Protein AF-A0A965G6G6-F1 (afdb_monomer_lite)

Radius of gyration: 27.71 Å; chains: 1; bounding box: 54×42×101 Å

Foldseek 3Di:
DDDDDDDDDDDDDDDDDDDDDDDDDDDDDDDDDDDDDDDDDDDDDPDVCVVVVNDDDDDDPPDDPPDPDDDPDDDDPDPDCVLVCLLVDQADEFPCQAPHAQTDDCLSNLLNLHAYEGENHNNVCVVVVVVLVVLVLHHYAPDPVSRVVVVVVLVVDSVSRNSSSNSSNVSSVVPPCPVVVVVVVVVVVVVVVVVVVVVD

Structure (mmCIF, N/CA/C/O backbone):
data_AF-A0A965G6G6-F1
#
_entry.id   AF-A0A965G6G6-F1
#
loop_
_atom_site.group_PDB
_atom_site.id
_atom_site.type_symbol
_atom_site.label_atom_id
_atom_site.label_alt_id
_atom_site.label_comp_id
_atom_site.label_asym_id
_atom_site.label_entity_id
_atom_site.label_seq_id
_atom_site.pdbx_PDB_ins_code
_atom_site.Cartn_x
_atom_site.Cartn_y
_atom_site.Cartn_z
_atom_site.occupancy
_atom_site.B_iso_or_equiv
_atom_site.auth_seq_id
_atom_site.auth_comp_id
_atom_site.auth_asym_id
_atom_site.auth_atom_id
_atom_site.pdbx_PDB_model_num
ATOM 1 N N . MET A 1 1 ? 16.643 26.231 -13.308 1.00 36.84 1 MET A N 1
ATOM 2 C CA . MET A 1 1 ? 17.648 26.203 -14.395 1.00 36.84 1 MET A CA 1
ATOM 3 C C . MET A 1 1 ? 18.277 24.822 -14.436 1.00 36.84 1 MET A C 1
ATOM 5 O O . MET A 1 1 ? 18.885 24.436 -13.453 1.00 36.84 1 MET A O 1
ATOM 9 N N . GLY A 1 2 ? 18.120 24.090 -15.535 1.00 33.53 2 GLY A N 1
ATOM 10 C CA . GLY A 1 2 ? 18.741 22.776 -15.723 1.00 33.53 2 GLY A CA 1
ATOM 11 C C . GLY A 1 2 ? 18.176 22.118 -16.973 1.00 33.53 2 GLY A C 1
ATOM 12 O O . GLY A 1 2 ? 17.181 21.411 -16.900 1.00 33.53 2 GLY A O 1
ATOM 13 N N . LYS A 1 3 ? 18.742 22.459 -18.134 1.00 28.98 3 LYS A N 1
ATOM 14 C CA . LYS A 1 3 ? 18.350 21.926 -19.443 1.00 28.98 3 LYS A CA 1
ATOM 15 C C . LYS A 1 3 ? 18.940 20.522 -19.603 1.00 28.98 3 LYS A C 1
ATOM 17 O O . LYS A 1 3 ? 20.156 20.377 -19.540 1.00 28.98 3 LYS A O 1
ATOM 22 N N . TRP A 1 4 ? 18.098 19.523 -19.845 1.00 25.12 4 TRP A N 1
ATOM 23 C CA . TRP A 1 4 ? 18.514 18.223 -20.373 1.00 25.12 4 TRP A CA 1
ATOM 24 C C . TRP A 1 4 ? 18.564 18.311 -21.904 1.00 25.12 4 TRP A C 1
ATOM 26 O O . TRP A 1 4 ? 17.590 18.698 -22.543 1.00 25.12 4 TRP A O 1
ATOM 36 N N . SER A 1 5 ? 19.722 18.001 -22.484 1.00 31.11 5 SER A N 1
ATOM 37 C CA . SER A 1 5 ? 19.951 17.920 -23.928 1.00 31.11 5 SER A CA 1
ATOM 38 C C . SER A 1 5 ? 20.786 16.674 -24.194 1.00 31.11 5 SER A C 1
ATOM 40 O O . SER A 1 5 ? 21.998 16.695 -24.001 1.00 31.11 5 SER A O 1
ATOM 42 N N . GLY A 1 6 ? 20.137 15.604 -24.645 1.00 30.22 6 GLY A N 1
ATOM 43 C CA . GLY A 1 6 ? 20.778 14.401 -25.167 1.00 30.22 6 GLY A CA 1
ATOM 44 C C . GLY A 1 6 ? 20.170 14.074 -26.523 1.00 30.22 6 GLY A C 1
ATOM 45 O O . GLY A 1 6 ? 19.158 13.391 -26.604 1.00 30.22 6 GLY A O 1
ATOM 46 N N . ARG A 1 7 ? 20.752 14.636 -27.585 1.00 29.56 7 ARG A N 1
ATOM 47 C CA . ARG A 1 7 ? 20.431 14.327 -28.981 1.00 29.56 7 ARG A CA 1
ATOM 48 C C . ARG A 1 7 ? 21.304 13.146 -29.401 1.00 29.56 7 ARG A C 1
ATOM 50 O O . ARG A 1 7 ? 22.521 13.297 -29.436 1.00 29.56 7 ARG A O 1
ATOM 57 N N . VAL A 1 8 ? 20.691 12.018 -29.749 1.00 34.09 8 VAL A N 1
ATOM 58 C CA . VAL A 1 8 ? 21.349 10.950 -30.512 1.00 34.09 8 VAL A CA 1
ATOM 59 C C . VAL A 1 8 ? 20.994 11.172 -31.982 1.00 34.09 8 VAL A C 1
ATOM 61 O O . VAL A 1 8 ? 19.845 11.034 -32.385 1.00 34.09 8 VAL A O 1
ATOM 64 N N . ALA A 1 9 ? 21.987 11.599 -32.754 1.00 32.50 9 ALA A N 1
ATOM 65 C CA . ALA A 1 9 ? 22.028 11.548 -34.212 1.00 32.50 9 ALA A CA 1
ATOM 66 C C . ALA A 1 9 ? 23.193 10.609 -34.557 1.00 32.50 9 ALA A C 1
ATOM 68 O O . ALA A 1 9 ? 24.177 10.589 -33.826 1.00 32.50 9 ALA A O 1
ATOM 69 N N . GLY A 1 10 ? 23.199 9.806 -35.605 1.00 30.84 10 GLY A N 1
ATOM 70 C CA . GLY A 1 10 ? 22.251 9.518 -36.665 1.00 30.84 10 GLY A CA 1
ATOM 71 C C . GLY A 1 10 ? 22.837 8.303 -37.389 1.00 30.84 10 GLY A C 1
ATOM 72 O O . GLY A 1 10 ? 24.059 8.176 -37.490 1.00 30.84 10 GLY A O 1
ATOM 73 N N . GLY A 1 11 ? 21.983 7.376 -37.804 1.00 29.34 11 GLY A N 1
ATOM 74 C CA . GLY A 1 11 ? 22.368 6.307 -38.715 1.00 29.34 11 GLY A CA 1
ATOM 75 C C . GLY A 1 11 ? 22.106 6.765 -40.139 1.00 29.34 11 GLY A C 1
ATOM 76 O O . GLY A 1 11 ? 20.996 7.198 -40.419 1.00 29.34 11 GLY A O 1
ATOM 77 N N . GLU A 1 12 ? 23.097 6.641 -41.020 1.00 31.02 12 GLU A N 1
ATOM 78 C CA . GLU A 1 12 ? 22.901 6.709 -42.469 1.00 31.02 12 GLU A CA 1
ATOM 79 C C . GLU A 1 12 ? 23.887 5.766 -43.175 1.00 31.02 12 GLU A C 1
ATOM 81 O O . GLU A 1 12 ? 25.103 5.919 -43.086 1.00 31.02 12 GLU A O 1
ATOM 86 N N . HIS A 1 13 ? 23.333 4.798 -43.902 1.00 33.75 13 HIS A N 1
ATOM 87 C CA . HIS A 1 13 ? 23.948 4.114 -45.037 1.00 33.75 13 HIS A CA 1
ATOM 88 C C . HIS A 1 13 ? 22.835 3.922 -46.079 1.00 33.75 13 HIS A C 1
ATOM 90 O O . HIS A 1 13 ? 21.888 3.188 -45.794 1.00 33.75 13 HIS A O 1
ATOM 96 N N . PRO A 1 14 ? 22.911 4.543 -47.270 1.00 41.72 14 PRO A N 1
ATOM 97 C CA . PRO A 1 14 ? 22.032 4.199 -48.380 1.00 41.72 14 PRO A CA 1
ATOM 98 C C . PRO A 1 14 ? 22.819 3.571 -49.538 1.00 41.72 14 PRO A C 1
ATOM 100 O O . PRO A 1 14 ? 23.925 4.007 -49.855 1.00 41.72 14 PRO A O 1
ATOM 103 N N . SER A 1 15 ? 22.241 2.565 -50.201 1.00 34.28 15 SER A N 1
ATOM 104 C CA . SER A 1 15 ? 22.060 2.530 -51.668 1.00 34.28 15 SER A CA 1
ATOM 105 C C . SER A 1 15 ? 21.653 1.140 -52.178 1.00 34.28 15 SER A C 1
ATOM 107 O O . SER A 1 15 ? 22.261 0.125 -51.854 1.00 34.28 15 SER A O 1
ATOM 109 N N . GLY A 1 16 ? 20.623 1.138 -53.023 1.00 32.53 16 GLY A N 1
ATOM 110 C CA . GLY A 1 16 ? 20.050 -0.005 -53.737 1.00 32.53 16 GLY A CA 1
ATOM 111 C C . GLY A 1 16 ? 18.527 0.123 -53.698 1.00 32.53 16 GLY A C 1
ATOM 112 O O . GLY A 1 16 ? 17.965 0.215 -52.618 1.00 32.53 16 GLY A O 1
ATOM 113 N N . GLY A 1 17 ? 17.773 0.208 -54.785 1.00 31.89 17 GLY A N 1
ATOM 114 C CA . GLY A 1 17 ? 18.035 0.212 -56.219 1.00 31.89 17 GLY A CA 1
ATOM 115 C C . GLY A 1 17 ? 16.682 -0.010 -56.916 1.00 31.89 17 GLY A C 1
ATOM 116 O O . GLY A 1 17 ? 15.818 -0.652 -56.331 1.00 31.89 17 GLY A O 1
ATOM 117 N N . GLY A 1 18 ? 16.529 0.496 -58.142 1.00 31.84 18 GLY A N 1
ATOM 118 C CA . GLY A 1 18 ? 15.645 -0.080 -59.168 1.00 31.84 18 GLY A CA 1
ATOM 119 C C . GLY A 1 18 ? 14.145 0.235 -59.116 1.00 31.84 18 GLY A C 1
ATOM 120 O O . GLY A 1 18 ? 13.436 -0.163 -58.202 1.00 31.84 18 GLY A O 1
ATOM 121 N N . GLU A 1 19 ? 13.698 0.905 -60.174 1.00 31.45 19 GLU A N 1
ATOM 122 C CA . GLU A 1 19 ? 12.329 1.218 -60.604 1.00 31.45 19 GLU A CA 1
ATOM 123 C C . GLU A 1 19 ? 11.540 -0.041 -61.033 1.00 31.45 19 GLU A C 1
ATOM 125 O O . GLU A 1 19 ? 12.159 -0.995 -61.496 1.00 31.45 19 GLU A O 1
ATOM 130 N N . ASP A 1 20 ? 10.200 -0.052 -60.913 1.00 32.66 20 ASP A N 1
ATOM 131 C CA . ASP A 1 20 ? 9.259 -0.148 -62.055 1.00 32.66 20 ASP A CA 1
ATOM 132 C C . ASP A 1 20 ? 7.766 -0.161 -61.624 1.00 32.66 20 ASP A C 1
ATOM 134 O O . ASP A 1 20 ? 7.437 -0.077 -60.446 1.00 32.66 20 ASP A O 1
ATOM 138 N N . SER A 1 21 ? 6.856 -0.185 -62.599 1.00 33.34 21 SER A N 1
ATOM 139 C CA . SER A 1 21 ? 5.685 0.687 -62.773 1.00 33.34 21 SER A CA 1
ATOM 140 C C . SER A 1 21 ? 4.301 -0.021 -62.843 1.00 33.34 21 SER A C 1
ATOM 142 O O . SER A 1 21 ? 4.223 -1.222 -63.080 1.00 33.34 21 SER A O 1
ATOM 144 N N . GLY A 1 22 ? 3.205 0.765 -62.724 1.00 30.78 22 GLY A N 1
ATOM 145 C CA . GLY A 1 22 ? 1.810 0.451 -63.151 1.00 30.78 22 GLY A CA 1
ATOM 146 C C . GLY A 1 22 ? 0.847 -0.019 -62.038 1.00 30.78 22 GLY A C 1
ATOM 147 O O . GLY A 1 22 ? 1.240 -0.821 -61.208 1.00 30.78 22 GLY A O 1
ATOM 148 N N . GLY A 1 23 ? -0.428 0.378 -61.906 1.00 29.12 23 GLY A N 1
ATOM 149 C CA . GLY A 1 23 ? -1.372 1.201 -62.678 1.00 29.12 23 GLY A CA 1
ATOM 150 C C . GLY A 1 23 ? -2.825 0.741 -62.379 1.00 29.12 23 GLY A C 1
ATOM 151 O O . GLY A 1 23 ? -3.030 -0.458 -62.231 1.00 29.12 23 GLY A O 1
ATOM 152 N N . ASP A 1 24 ? -3.783 1.689 -62.352 1.00 28.58 24 ASP A N 1
ATOM 153 C CA . ASP A 1 24 ? -5.270 1.541 -62.382 1.00 28.58 24 ASP A CA 1
ATOM 154 C C . ASP A 1 24 ? -5.965 0.918 -61.142 1.00 28.58 24 ASP A C 1
ATOM 156 O O . ASP A 1 24 ? -5.474 -0.041 -60.567 1.00 28.58 24 ASP A O 1
ATOM 160 N N . GLY A 1 25 ? -7.116 1.341 -60.606 1.00 29.23 25 GLY A N 1
ATOM 161 C CA . GLY A 1 25 ? -8.212 2.252 -60.962 1.00 29.23 25 GLY A CA 1
ATOM 162 C C . GLY A 1 25 ? -9.457 1.730 -60.200 1.00 29.23 25 GLY A C 1
ATOM 163 O O . GLY A 1 25 ? -9.620 0.514 -60.104 1.00 29.23 25 GLY A O 1
ATOM 164 N N . GLY A 1 26 ? -10.313 2.574 -59.599 1.00 28.95 26 GLY A N 1
ATOM 165 C CA . GLY A 1 26 ? -11.544 2.069 -58.953 1.00 28.95 26 GLY A CA 1
ATOM 166 C C . GLY A 1 26 ? -12.199 2.959 -57.892 1.00 28.95 26 GLY A C 1
ATOM 167 O O . GLY A 1 26 ? -11.842 2.926 -56.722 1.00 28.95 26 GLY A O 1
ATOM 168 N N . GLU A 1 27 ? -13.193 3.703 -58.349 1.00 29.05 27 GLU A N 1
ATOM 169 C CA . GLU A 1 27 ? -14.175 4.562 -57.681 1.00 29.05 27 GLU A CA 1
ATOM 170 C C . GLU A 1 27 ? -15.152 3.803 -56.757 1.00 29.05 27 GLU A C 1
ATOM 172 O O . GLU A 1 27 ? -15.611 2.721 -57.119 1.00 29.05 27 GLU A O 1
ATOM 177 N N . ALA A 1 28 ? -15.504 4.381 -55.598 1.00 31.70 28 ALA A N 1
ATOM 178 C CA . ALA A 1 28 ? -16.804 4.195 -54.935 1.00 31.70 28 ALA A CA 1
ATOM 179 C C . ALA A 1 28 ? -16.969 5.169 -53.753 1.00 31.70 28 ALA A C 1
ATOM 181 O O . ALA A 1 28 ? -16.400 4.978 -52.676 1.00 31.70 28 ALA A O 1
ATOM 182 N N . ASP A 1 29 ? -17.800 6.186 -53.968 1.00 31.89 29 ASP A N 1
ATOM 183 C CA . ASP A 1 29 ? -18.454 6.983 -52.937 1.00 31.89 29 ASP A CA 1
ATOM 184 C C . ASP A 1 29 ? -19.310 6.102 -52.021 1.00 31.89 29 ASP A C 1
ATOM 186 O O . ASP A 1 29 ? -20.145 5.348 -52.520 1.00 31.89 29 ASP A O 1
ATOM 190 N N . GLN A 1 30 ? -19.189 6.264 -50.698 1.00 32.28 30 GLN A N 1
ATOM 191 C CA . GLN A 1 30 ? -20.322 6.092 -49.782 1.00 32.28 30 GLN A CA 1
ATOM 192 C C . GLN A 1 30 ? -20.267 7.127 -48.658 1.00 32.28 30 GLN A C 1
ATOM 194 O O . GLN A 1 30 ? -19.343 7.184 -47.847 1.00 32.28 30 GLN A O 1
ATOM 199 N N . GLU A 1 31 ? -21.313 7.945 -48.644 1.00 30.89 31 GLU A N 1
ATOM 200 C CA . GLU A 1 31 ? -21.710 8.853 -47.585 1.00 30.89 31 GLU A CA 1
ATOM 201 C C . GLU A 1 31 ? -21.971 8.088 -46.278 1.00 30.89 31 GLU A C 1
ATOM 203 O O . GLU A 1 31 ? -22.773 7.157 -46.247 1.00 30.89 31 GLU A O 1
ATOM 208 N N . THR A 1 32 ? -21.418 8.557 -45.159 1.00 30.92 32 THR A N 1
ATOM 209 C CA . THR A 1 32 ? -22.083 8.403 -43.859 1.00 30.92 32 THR A CA 1
ATOM 210 C C . THR A 1 32 ? -22.085 9.732 -43.129 1.00 30.92 32 THR A C 1
ATOM 212 O O . THR A 1 32 ? -21.131 10.129 -42.462 1.00 30.92 32 THR A O 1
ATOM 215 N N . SER A 1 33 ? -23.217 10.408 -43.287 1.00 29.53 33 SER A N 1
ATOM 216 C CA . SER A 1 33 ? -23.790 11.358 -42.345 1.00 29.53 33 SER A CA 1
ATOM 217 C C . SER A 1 33 ? -23.607 10.888 -40.897 1.00 29.53 33 SER A C 1
ATOM 219 O O . SER A 1 33 ? -24.058 9.805 -40.530 1.00 29.53 33 SER A O 1
ATOM 221 N N . THR A 1 34 ? -22.999 11.711 -40.046 1.00 30.70 34 THR A N 1
ATOM 222 C CA . THR A 1 34 ? -23.389 11.803 -38.634 1.00 30.70 34 THR A CA 1
ATOM 223 C C . THR A 1 34 ? -23.183 13.242 -38.187 1.00 30.70 34 THR A C 1
ATOM 225 O O . THR A 1 34 ? -22.075 13.769 -38.125 1.00 30.70 34 THR A O 1
ATOM 228 N N . THR A 1 35 ? -24.314 13.886 -37.945 1.00 29.03 35 THR A N 1
ATOM 229 C CA . THR A 1 35 ? -24.481 15.237 -37.428 1.00 29.03 35 THR A CA 1
ATOM 230 C C . THR A 1 35 ? -23.810 15.415 -36.070 1.00 29.03 35 THR A C 1
ATOM 232 O O . THR A 1 35 ? -24.014 14.616 -35.157 1.00 29.03 35 THR A O 1
ATOM 235 N N . ALA A 1 36 ? -23.074 16.513 -35.933 1.00 35.69 36 ALA A N 1
ATOM 236 C CA . ALA A 1 36 ? -22.625 17.053 -34.660 1.00 35.69 36 ALA A CA 1
ATOM 237 C C . ALA A 1 36 ? -23.794 17.669 -33.867 1.00 35.69 36 ALA A C 1
ATOM 239 O O . ALA A 1 36 ? -24.537 18.472 -34.426 1.00 35.69 36 ALA A O 1
ATOM 240 N N . THR A 1 37 ? -23.868 17.366 -32.567 1.00 30.16 37 THR A N 1
ATOM 241 C CA . THR A 1 37 ? -24.459 18.226 -31.518 1.00 30.16 37 THR A CA 1
ATOM 242 C C . THR A 1 37 ? -23.734 17.877 -30.211 1.00 30.16 37 THR A C 1
ATOM 244 O O . THR A 1 37 ? -23.908 16.786 -29.682 1.00 30.16 37 THR A O 1
ATOM 247 N N . ASP A 1 38 ? -22.635 18.548 -29.885 1.00 28.48 38 ASP A N 1
ATOM 248 C CA . ASP A 1 38 ? -22.504 19.822 -29.159 1.00 28.48 38 ASP A CA 1
ATOM 249 C C . ASP A 1 38 ? -22.658 19.719 -27.628 1.00 28.48 38 ASP A C 1
ATOM 251 O O . ASP A 1 38 ? -23.606 19.155 -27.091 1.00 28.48 38 ASP A O 1
ATOM 255 N N . ALA A 1 39 ? -21.685 20.374 -26.990 1.00 31.25 39 ALA A N 1
ATOM 256 C CA . ALA A 1 39 ? -21.675 20.966 -25.663 1.00 31.25 39 ALA A CA 1
ATOM 257 C C . ALA A 1 39 ? -21.690 20.058 -24.424 1.00 31.25 39 ALA A C 1
ATOM 259 O O . ALA A 1 39 ? -22.737 19.639 -23.938 1.00 31.25 39 ALA A O 1
ATOM 260 N N . GLY A 1 40 ? -20.524 19.965 -23.760 1.00 28.59 40 GLY A N 1
ATOM 261 C CA . GLY A 1 40 ? -20.567 19.960 -22.294 1.00 28.59 40 GLY A CA 1
ATOM 262 C C . GLY A 1 40 ? -19.415 19.390 -21.474 1.00 28.59 40 GLY A C 1
ATOM 263 O O . GLY A 1 40 ? -19.570 19.361 -20.260 1.00 28.59 40 GLY A O 1
ATOM 264 N N . ALA A 1 41 ? -18.277 18.963 -22.026 1.00 31.88 41 ALA A N 1
ATOM 265 C CA . ALA A 1 41 ? -17.149 18.526 -21.192 1.00 31.88 41 ALA A CA 1
ATOM 266 C C . ALA A 1 41 ? -15.877 19.289 -21.561 1.00 31.88 41 ALA A C 1
ATOM 268 O O . ALA A 1 41 ? -15.236 19.050 -22.580 1.00 31.88 41 ALA A O 1
ATOM 269 N N . LYS A 1 42 ? -15.559 20.274 -20.719 1.00 32.69 42 LYS A N 1
ATOM 270 C CA . LYS A 1 42 ? -14.382 21.135 -20.802 1.00 32.69 42 LYS A CA 1
ATOM 271 C C . LYS A 1 42 ? -13.109 20.328 -21.055 1.00 32.69 42 LYS A C 1
ATOM 273 O O . LYS A 1 42 ? -12.698 19.505 -20.244 1.00 32.69 42 LYS A O 1
ATOM 278 N N . ALA A 1 43 ? -12.477 20.683 -22.164 1.00 36.94 43 ALA A N 1
ATOM 279 C CA . ALA A 1 43 ? -11.128 20.350 -22.564 1.00 36.94 43 ALA A CA 1
ATOM 280 C C . ALA A 1 43 ? -10.106 20.591 -21.438 1.00 36.94 43 ALA A C 1
ATOM 282 O O . ALA A 1 43 ? -9.676 21.718 -21.199 1.00 36.94 43 ALA A O 1
ATOM 283 N N . CYS A 1 44 ? -9.702 19.516 -20.767 1.00 33.78 44 CYS A N 1
ATOM 284 C CA . CYS A 1 44 ? -8.379 19.376 -20.168 1.00 33.78 44 CYS A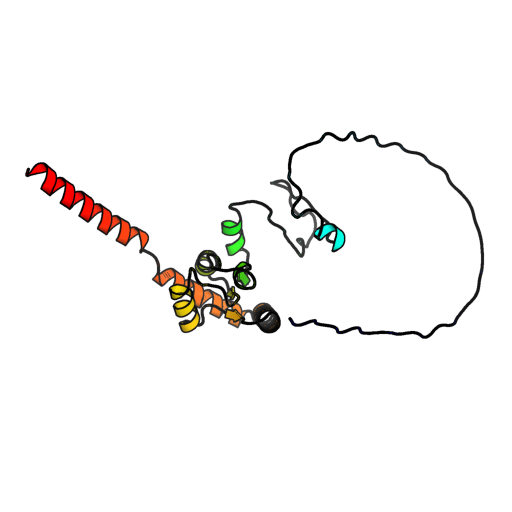 CA 1
ATOM 285 C C . CYS A 1 44 ? -8.111 17.871 -19.996 1.00 33.78 44 CYS A C 1
ATOM 287 O O . CYS A 1 44 ? -8.528 17.281 -19.006 1.00 33.78 44 CYS A O 1
ATOM 289 N N . GLY A 1 45 ? -7.495 17.229 -20.998 1.00 45.16 45 GLY A N 1
ATOM 290 C CA . GLY A 1 45 ? -6.996 15.848 -20.873 1.00 45.16 45 GLY A CA 1
ATOM 291 C C . GLY A 1 45 ? -7.401 14.834 -21.949 1.00 45.16 45 GLY A C 1
ATOM 292 O O . GLY A 1 45 ? -6.963 13.691 -21.878 1.00 45.16 45 GLY A O 1
ATOM 293 N N . ALA A 1 46 ? -8.183 15.200 -22.964 1.00 52.22 46 ALA A N 1
ATOM 294 C CA . ALA A 1 46 ? -8.587 14.258 -24.010 1.00 52.22 46 ALA A CA 1
ATOM 295 C C . ALA A 1 46 ? -7.700 14.406 -25.257 1.00 52.22 46 ALA A C 1
ATOM 297 O O . ALA A 1 46 ? -7.984 15.273 -26.073 1.00 52.22 46 ALA A O 1
ATOM 298 N N . ASN A 1 47 ? -6.602 13.632 -25.336 1.00 50.22 47 ASN A N 1
ATOM 299 C CA . ASN A 1 47 ? -6.174 12.893 -26.550 1.00 50.22 47 ASN A CA 1
ATOM 300 C C . ASN A 1 47 ? -4.840 12.120 -26.409 1.00 50.22 47 ASN A C 1
ATOM 302 O O . ASN A 1 47 ? -4.296 11.644 -27.404 1.00 50.22 47 ASN A O 1
ATOM 306 N N . TRP A 1 48 ? -4.232 12.024 -25.219 1.00 55.19 48 TRP A N 1
ATOM 307 C CA . TRP A 1 48 ? -2.886 11.430 -25.132 1.00 55.19 48 TRP A CA 1
ATOM 308 C C . TRP A 1 48 ? -2.874 9.924 -25.451 1.00 55.19 48 TRP A C 1
ATOM 310 O O . TRP A 1 48 ? -1.914 9.425 -26.028 1.00 55.19 48 TRP A O 1
ATOM 320 N N . LEU A 1 49 ? -3.958 9.208 -25.144 1.00 58.22 49 LEU A N 1
ATOM 321 C CA . LEU A 1 49 ? -4.073 7.776 -25.445 1.00 58.22 49 LEU A CA 1
ATOM 322 C C . LEU A 1 49 ? -4.091 7.500 -26.956 1.00 58.22 49 LEU A C 1
ATOM 324 O O . LEU A 1 49 ? -3.421 6.577 -27.415 1.00 58.22 49 LEU A O 1
ATOM 328 N N . ASP A 1 50 ? -4.760 8.356 -27.726 1.00 56.50 50 ASP A N 1
ATOM 329 C CA . ASP A 1 50 ? -4.856 8.235 -29.182 1.00 56.50 50 ASP A CA 1
ATOM 330 C C . ASP A 1 50 ? -3.496 8.520 -29.843 1.00 56.50 50 ASP A C 1
ATOM 332 O O . ASP A 1 50 ? -3.076 7.813 -30.757 1.00 56.50 50 ASP A O 1
ATOM 336 N N . HIS A 1 51 ? -2.739 9.492 -29.317 1.00 54.84 51 HIS A N 1
ATOM 337 C CA . HIS A 1 51 ? -1.362 9.756 -29.752 1.00 54.84 51 HIS A CA 1
ATOM 338 C C . HIS A 1 51 ? -0.362 8.665 -29.341 1.00 54.84 51 HIS A C 1
ATOM 340 O O . HIS A 1 51 ? 0.676 8.525 -29.984 1.00 54.84 51 HIS A O 1
ATOM 346 N N . ALA A 1 52 ? -0.658 7.898 -28.289 1.00 59.50 52 ALA A N 1
ATOM 347 C CA . ALA A 1 52 ? 0.151 6.764 -27.847 1.00 59.50 52 ALA A CA 1
ATOM 348 C C . ALA A 1 52 ? -0.174 5.459 -28.602 1.00 59.50 52 ALA A C 1
ATOM 350 O O . ALA A 1 52 ? 0.458 4.438 -28.342 1.00 59.50 52 ALA A O 1
ATOM 351 N N . GLY A 1 53 ? -1.146 5.477 -29.526 1.00 51.47 53 GLY A N 1
ATOM 352 C CA . GLY A 1 53 ? -1.569 4.292 -30.276 1.00 51.47 53 GLY A CA 1
ATOM 353 C C . GLY A 1 53 ? -2.314 3.257 -29.427 1.00 51.47 53 GLY A C 1
ATOM 354 O O . GLY A 1 53 ? -2.356 2.083 -29.793 1.00 51.47 53 GLY A O 1
ATOM 355 N N . VAL A 1 54 ? -2.892 3.660 -28.290 1.00 61.72 54 VAL A N 1
ATOM 356 C CA . VAL A 1 54 ? -3.613 2.749 -27.392 1.00 61.72 54 VAL A CA 1
ATOM 357 C C . VAL A 1 54 ? -5.042 2.565 -27.902 1.00 61.72 54 VAL A C 1
ATOM 359 O O . VAL A 1 54 ? -5.871 3.470 -27.807 1.00 61.72 54 VAL A O 1
ATOM 362 N N . GLY A 1 55 ? -5.346 1.380 -28.438 1.00 57.16 55 GLY A N 1
ATOM 363 C CA . GLY A 1 55 ? -6.700 1.023 -28.863 1.00 57.16 55 GLY A CA 1
ATOM 364 C C . GLY A 1 55 ? -7.680 1.039 -27.687 1.00 57.16 55 GLY A C 1
ATOM 365 O O . GLY A 1 55 ? -7.424 0.438 -26.645 1.00 57.16 55 GLY A O 1
ATOM 366 N N . ARG A 1 56 ? -8.819 1.722 -27.840 1.00 62.44 56 ARG A N 1
ATOM 367 C CA . ARG A 1 56 ? -9.848 1.807 -26.796 1.00 62.44 56 ARG A CA 1
ATOM 368 C C . ARG A 1 56 ? -10.913 0.740 -27.017 1.00 62.44 56 ARG A C 1
ATOM 370 O O . ARG A 1 56 ? -11.567 0.732 -28.052 1.00 62.44 56 ARG A O 1
ATOM 377 N N . HIS A 1 57 ? -11.124 -0.111 -26.020 1.00 63.44 57 HIS A N 1
ATOM 378 C CA . HIS A 1 57 ? -12.336 -0.920 -25.906 1.00 63.44 57 HIS A CA 1
ATOM 379 C C . HIS A 1 57 ? -13.149 -0.389 -24.726 1.00 63.44 57 HIS A C 1
ATOM 381 O O . HIS A 1 57 ? -12.709 -0.461 -23.580 1.00 63.44 57 HIS A O 1
ATOM 387 N N . GLY A 1 58 ? -14.307 0.206 -25.015 1.00 57.66 58 GLY A N 1
ATOM 388 C CA . GLY A 1 58 ? -15.278 0.558 -23.985 1.00 57.66 58 GLY A CA 1
ATOM 389 C C . GLY A 1 58 ? -16.012 -0.702 -23.551 1.00 57.66 58 GLY A C 1
ATOM 390 O O . GLY A 1 58 ? -16.469 -1.447 -24.407 1.00 57.66 58 GLY A O 1
ATOM 391 N N . ILE A 1 59 ? -16.103 -0.935 -22.245 1.00 59.88 59 ILE A N 1
ATOM 392 C CA . ILE A 1 59 ? -16.895 -2.033 -21.690 1.00 59.88 59 ILE A CA 1
ATOM 393 C C . ILE A 1 59 ? -18.070 -1.411 -20.969 1.00 59.88 59 ILE A C 1
ATOM 395 O O . ILE A 1 59 ? -17.900 -0.741 -19.948 1.00 59.88 59 ILE A O 1
ATOM 399 N N . ALA A 1 60 ? -19.262 -1.601 -21.527 1.00 52.19 60 ALA A N 1
ATOM 400 C CA . ALA A 1 60 ? -20.487 -1.309 -20.806 1.00 52.19 60 ALA A CA 1
AT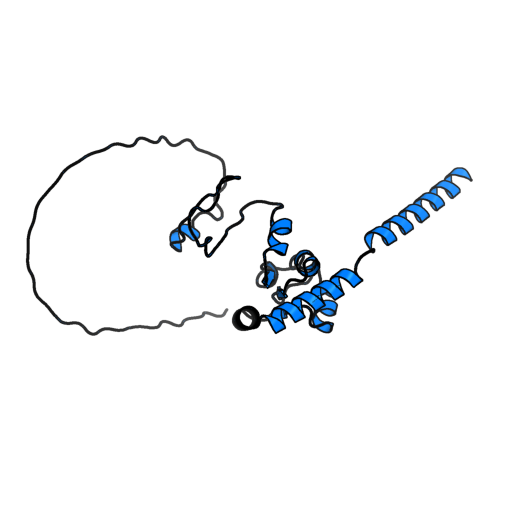OM 401 C C . ALA A 1 60 ? -20.745 -2.449 -19.807 1.00 52.19 60 ALA A C 1
ATOM 403 O O . ALA A 1 60 ? -20.426 -3.610 -20.069 1.00 52.19 60 ALA A O 1
ATOM 404 N N . GLY A 1 61 ? -21.295 -2.126 -18.633 1.00 42.16 61 GLY A N 1
ATOM 405 C CA . GLY A 1 61 ? -21.520 -3.111 -17.571 1.00 42.16 61 GLY A CA 1
ATOM 406 C C . GLY A 1 61 ? -22.262 -4.354 -18.080 1.00 42.16 61 GLY A C 1
ATOM 407 O O . GLY A 1 61 ? -23.415 -4.254 -18.492 1.00 42.16 61 GLY A O 1
ATOM 408 N N . GLY A 1 62 ? -21.599 -5.515 -18.035 1.00 49.00 62 GLY A N 1
ATOM 409 C CA . GLY A 1 62 ? -22.165 -6.817 -18.413 1.00 49.00 62 GLY A CA 1
ATOM 410 C C . GLY A 1 62 ? -21.503 -7.520 -19.604 1.00 49.00 62 GLY A C 1
ATOM 411 O O . GLY A 1 62 ? -21.813 -8.685 -19.850 1.00 49.00 62 GLY A O 1
ATOM 412 N N . GLU A 1 63 ? -20.585 -6.875 -20.325 1.00 52.28 63 GLU A N 1
ATOM 413 C CA . GLU A 1 63 ? -19.884 -7.516 -21.444 1.00 52.28 63 GLU A CA 1
ATOM 414 C C . GLU A 1 63 ? -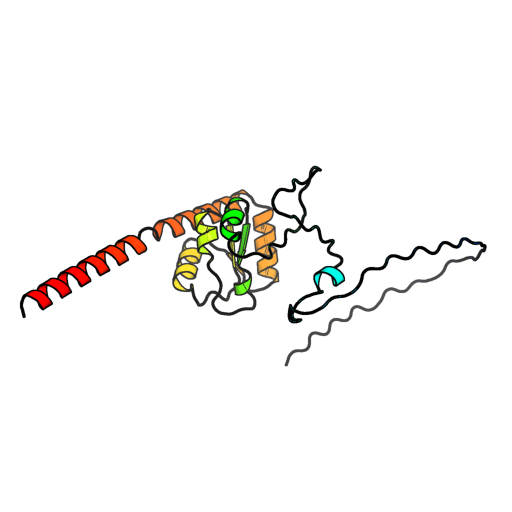18.742 -8.417 -20.943 1.00 52.28 63 GLU A C 1
ATOM 416 O O . GLU A 1 63 ? -17.925 -8.032 -20.105 1.00 52.28 63 GLU A O 1
ATOM 421 N N . THR A 1 64 ? -18.701 -9.655 -21.439 1.00 49.59 64 THR A N 1
ATOM 422 C CA . THR A 1 64 ? -17.638 -10.621 -21.128 1.00 49.59 64 THR A CA 1
ATOM 423 C C . THR A 1 64 ? -16.611 -10.621 -22.252 1.00 49.59 64 THR A C 1
ATOM 425 O O . THR A 1 64 ? -16.970 -10.603 -23.428 1.00 49.59 64 THR A O 1
ATOM 428 N N . PHE A 1 65 ? -15.322 -10.651 -21.904 1.00 55.91 65 PHE A N 1
ATOM 429 C CA . PHE A 1 65 ? -14.247 -10.797 -22.883 1.00 55.91 65 PHE A CA 1
ATOM 430 C C . PHE A 1 65 ? -14.348 -12.171 -23.563 1.00 55.91 65 PHE A C 1
ATOM 432 O O . PHE A 1 65 ? -13.944 -13.198 -23.014 1.00 55.91 65 PHE A O 1
ATOM 439 N N . GLY A 1 66 ? -14.923 -12.197 -24.765 1.00 44.03 66 GLY A N 1
ATOM 440 C CA . GLY A 1 66 ? -14.965 -13.373 -25.625 1.00 44.03 66 GLY A CA 1
ATOM 441 C C . GLY A 1 66 ? -13.602 -13.626 -26.266 1.00 44.03 66 GLY A C 1
ATOM 442 O O . GLY A 1 66 ? -13.352 -13.178 -27.377 1.00 44.03 66 GLY A O 1
ATOM 443 N N . GLY A 1 67 ? -12.715 -14.341 -25.572 1.00 51.44 67 GLY A N 1
ATOM 444 C CA . GLY A 1 67 ? -11.400 -14.731 -26.095 1.00 51.44 67 GLY A CA 1
ATOM 445 C C . GLY A 1 67 ? -10.323 -14.684 -25.016 1.00 51.44 67 GLY A C 1
ATOM 446 O O . GLY A 1 67 ? -10.298 -13.781 -24.192 1.00 51.44 67 GLY A O 1
ATOM 447 N N . ARG A 1 68 ? -9.458 -15.700 -24.972 1.00 54.66 68 ARG A N 1
ATOM 448 C CA . ARG A 1 68 ? -8.522 -15.993 -23.871 1.00 54.66 68 ARG A CA 1
ATOM 449 C C . ARG A 1 68 ? -7.350 -14.996 -23.790 1.00 54.66 68 ARG A C 1
ATOM 451 O O . ARG A 1 68 ? -6.232 -15.380 -24.089 1.00 54.66 68 ARG A O 1
ATOM 458 N N . SER A 1 69 ? -7.597 -13.752 -23.403 1.00 63.97 69 SER A N 1
ATOM 459 C CA . SER A 1 69 ? -6.686 -12.876 -22.649 1.00 63.97 69 SER A CA 1
ATOM 460 C C . SER A 1 69 ? -7.412 -11.553 -22.431 1.00 63.97 69 SER A C 1
ATOM 462 O O . SER A 1 69 ? -7.919 -10.971 -23.388 1.00 63.97 69 SER A O 1
ATOM 464 N N . GLY A 1 70 ? -7.498 -11.088 -21.185 1.00 68.44 70 GLY A N 1
ATOM 465 C CA . GLY A 1 70 ? -7.941 -9.720 -20.915 1.00 68.44 70 GLY A CA 1
ATOM 466 C C . GLY A 1 70 ? -6.972 -8.691 -21.522 1.00 68.44 70 GLY A C 1
ATOM 467 O O . GLY A 1 70 ? -5.918 -9.069 -22.038 1.00 68.44 70 GLY A O 1
ATOM 468 N N . PRO A 1 71 ? -7.314 -7.395 -21.474 1.00 79.50 71 PRO A N 1
ATOM 469 C CA . PRO A 1 71 ? -6.452 -6.334 -21.973 1.00 79.50 71 PRO A CA 1
ATOM 470 C C . PRO A 1 71 ? -5.197 -6.216 -21.102 1.00 79.50 71 PRO A C 1
ATOM 472 O O . PRO A 1 71 ? -5.274 -6.387 -19.885 1.00 79.50 71 PRO A O 1
ATOM 475 N N . ASP A 1 72 ? -4.066 -5.847 -21.708 1.00 82.31 72 ASP A N 1
ATOM 476 C CA . ASP A 1 72 ? -2.822 -5.571 -20.971 1.00 82.31 72 ASP A CA 1
ATOM 477 C C . ASP A 1 72 ? -2.961 -4.342 -20.056 1.00 82.31 72 ASP A C 1
ATOM 479 O O . ASP A 1 72 ? -2.308 -4.240 -19.018 1.00 82.31 72 ASP A O 1
ATOM 483 N N . ILE A 1 73 ? -3.830 -3.396 -20.438 1.00 86.44 73 ILE A N 1
ATOM 484 C CA . ILE A 1 73 ? -4.079 -2.148 -19.713 1.00 86.44 73 ILE A CA 1
ATOM 485 C C . ILE A 1 73 ? -5.585 -1.934 -19.565 1.00 86.44 73 ILE A C 1
ATOM 487 O O . ILE A 1 73 ? -6.315 -1.828 -20.551 1.00 86.44 73 ILE A O 1
ATOM 491 N N . LEU A 1 74 ? -6.037 -1.798 -18.318 1.00 87.25 74 LEU A N 1
ATOM 492 C CA . LEU A 1 74 ? -7.402 -1.414 -17.971 1.00 87.25 74 LEU A CA 1
ATOM 493 C C . LEU A 1 74 ? -7.407 0.008 -17.399 1.00 87.25 74 LEU A C 1
ATOM 495 O O . LEU A 1 74 ? -6.868 0.253 -16.320 1.00 87.25 74 LEU A O 1
ATOM 499 N N . LEU A 1 75 ? -8.050 0.940 -18.106 1.00 89.06 75 LEU A N 1
ATOM 500 C CA . LEU A 1 75 ? -8.311 2.286 -17.598 1.00 89.06 75 LEU A CA 1
ATOM 501 C C . LEU A 1 75 ? -9.683 2.330 -16.927 1.00 89.06 75 LEU A C 1
ATOM 503 O O . LEU A 1 75 ? -10.700 2.054 -17.560 1.00 89.06 75 LEU A O 1
ATOM 507 N N . VAL A 1 76 ? -9.706 2.730 -15.659 1.00 88.44 76 VAL A N 1
ATOM 508 C CA . VAL A 1 76 ? -10.933 2.861 -14.872 1.00 88.44 76 VAL A CA 1
ATOM 509 C C . VAL A 1 76 ? -11.216 4.342 -14.668 1.00 88.44 76 VAL A C 1
ATOM 511 O O . VAL A 1 76 ? -10.584 4.994 -13.841 1.00 88.44 76 VAL A O 1
ATOM 514 N N . ASP A 1 77 ? -12.149 4.869 -15.458 1.00 86.69 77 ASP A N 1
ATOM 515 C CA . ASP A 1 77 ? -12.600 6.267 -15.414 1.00 86.69 77 ASP A CA 1
ATOM 516 C C . ASP A 1 77 ? -13.956 6.378 -14.701 1.00 86.69 77 ASP A C 1
ATOM 518 O O . ASP A 1 77 ? -14.942 6.913 -15.205 1.00 86.69 77 ASP A O 1
ATOM 522 N N . SER A 1 78 ? -14.029 5.761 -13.525 1.00 85.50 78 SER A N 1
ATOM 523 C CA . SER A 1 78 ? -15.189 5.798 -12.642 1.00 85.50 78 SER A CA 1
ATOM 524 C C . SER A 1 78 ? -14.736 5.923 -11.190 1.00 85.50 78 SER A C 1
ATOM 526 O O . SER A 1 78 ? -13.593 5.637 -10.827 1.00 85.50 78 SER A O 1
ATOM 528 N N . THR A 1 79 ? -15.637 6.403 -10.335 1.00 85.81 79 THR A N 1
ATOM 529 C CA . THR A 1 79 ? -15.358 6.592 -8.906 1.00 85.81 79 THR A CA 1
ATOM 530 C C . THR A 1 79 ? -15.997 5.470 -8.099 1.00 85.81 79 THR A C 1
ATOM 532 O O . THR A 1 79 ? -17.137 5.111 -8.358 1.00 85.81 79 THR A O 1
ATOM 535 N N . GLY A 1 80 ? -15.273 4.936 -7.111 1.00 84.25 80 GLY A N 1
ATOM 536 C CA . GLY A 1 80 ? -15.764 3.877 -6.215 1.00 84.25 80 GLY A CA 1
ATOM 537 C C . GLY A 1 80 ? -15.141 2.499 -6.455 1.00 84.25 80 GLY A C 1
ATOM 538 O O . GLY A 1 80 ? -14.867 1.788 -5.488 1.00 84.25 80 GLY A O 1
ATOM 539 N N . GLU A 1 81 ? -14.776 2.185 -7.698 1.00 85.81 81 GLU A N 1
ATOM 540 C CA . GLU A 1 81 ? -14.501 0.789 -8.091 1.00 85.81 81 GLU A CA 1
ATOM 541 C C . GLU A 1 81 ? -13.121 0.286 -7.676 1.00 85.81 81 GLU A C 1
ATOM 543 O O . GLU A 1 81 ? -12.853 -0.913 -7.656 1.00 85.81 81 GLU A O 1
ATOM 548 N N . LEU A 1 82 ? -12.242 1.196 -7.253 1.00 86.81 82 LEU A N 1
ATOM 549 C CA . LEU A 1 82 ? -10.902 0.854 -6.784 1.00 86.81 82 LEU A CA 1
ATOM 550 C C . LEU A 1 82 ? -10.927 -0.119 -5.592 1.00 86.81 82 LEU A C 1
ATOM 552 O O . LEU A 1 82 ? -10.039 -0.962 -5.469 1.00 86.81 82 LEU A O 1
ATOM 556 N N . ARG A 1 83 ? -11.970 -0.052 -4.749 1.00 85.94 83 ARG A N 1
ATOM 557 C CA . ARG A 1 83 ? -12.170 -0.987 -3.630 1.00 85.94 83 ARG A CA 1
ATOM 558 C C . ARG A 1 83 ? -12.276 -2.435 -4.106 1.00 85.94 83 ARG A C 1
ATOM 560 O O . ARG A 1 83 ? -11.734 -3.320 -3.447 1.00 85.94 83 ARG A O 1
ATOM 567 N N . ASP A 1 84 ? -12.955 -2.655 -5.223 1.00 87.81 84 ASP A N 1
ATOM 568 C CA . ASP A 1 84 ? -13.221 -3.988 -5.760 1.00 87.81 84 ASP A CA 1
ATOM 569 C C . ASP A 1 84 ? -12.068 -4.489 -6.640 1.00 87.81 84 ASP A C 1
ATOM 571 O O . ASP A 1 84 ? -11.916 -5.693 -6.842 1.00 87.81 84 ASP A O 1
ATOM 575 N N . LEU A 1 85 ? -11.190 -3.582 -7.083 1.00 90.44 85 LEU A N 1
ATOM 576 C CA . LEU A 1 85 ? -9.988 -3.907 -7.851 1.00 90.44 85 LEU A CA 1
ATOM 577 C C . LEU A 1 85 ? -8.810 -4.341 -6.975 1.00 90.44 85 LEU A C 1
ATOM 579 O O . LEU A 1 85 ? -8.075 -5.246 -7.361 1.00 90.44 85 LEU A O 1
ATOM 583 N N . TYR A 1 86 ? -8.637 -3.770 -5.776 1.00 92.00 86 TYR A N 1
ATOM 584 C CA . TYR A 1 86 ? -7.531 -4.160 -4.888 1.00 92.00 86 TYR A CA 1
ATOM 585 C C . TYR A 1 86 ? -7.438 -5.672 -4.599 1.00 92.00 86 TYR A C 1
ATOM 587 O O . TYR A 1 86 ? -6.320 -6.187 -4.560 1.00 92.00 86 TYR A O 1
ATOM 595 N N . PRO A 1 87 ? -8.544 -6.421 -4.404 1.00 92.38 87 PRO A N 1
ATOM 596 C CA . PRO A 1 87 ? -8.507 -7.879 -4.290 1.00 92.38 87 PRO A CA 1
ATOM 597 C C . PRO A 1 87 ? -7.953 -8.619 -5.517 1.00 92.38 87 PRO A C 1
ATOM 599 O O . PRO A 1 87 ? -7.458 -9.736 -5.366 1.00 92.38 87 PRO A O 1
ATOM 602 N N . ALA A 1 88 ? -8.053 -8.031 -6.708 1.00 90.69 88 ALA A N 1
ATOM 603 C CA . ALA A 1 88 ? -7.556 -8.617 -7.949 1.00 90.69 88 ALA A CA 1
ATOM 604 C C . ALA A 1 88 ? -6.086 -8.254 -8.231 1.00 90.69 88 ALA A C 1
ATOM 606 O O . ALA A 1 88 ? -5.428 -8.935 -9.010 1.00 90.69 88 ALA A O 1
ATOM 607 N N . CYS A 1 89 ? -5.551 -7.209 -7.594 1.00 92.88 89 CYS A N 1
ATOM 608 C CA . CYS A 1 89 ? -4.158 -6.798 -7.762 1.00 92.88 89 CYS A CA 1
ATOM 609 C C . CYS A 1 89 ? -3.197 -7.689 -6.964 1.00 92.88 89 CYS A C 1
ATOM 611 O O . CYS A 1 89 ? -3.504 -8.126 -5.859 1.00 92.88 89 CYS A O 1
ATOM 613 N N . GLU A 1 90 ? -1.980 -7.888 -7.461 1.00 92.56 90 GLU A N 1
ATOM 614 C CA . GLU A 1 90 ? -0.889 -8.521 -6.698 1.00 92.56 90 GLU A CA 1
ATOM 615 C C . GLU A 1 90 ? 0.121 -7.491 -6.172 1.00 92.56 90 GLU A C 1
ATOM 617 O O . GLU A 1 90 ? 0.714 -7.665 -5.105 1.00 92.56 90 GLU A O 1
ATOM 622 N N . LEU A 1 91 ? 0.267 -6.394 -6.914 1.00 96.31 91 LEU A N 1
ATOM 623 C CA . LEU A 1 91 ? 1.143 -5.264 -6.650 1.00 96.31 91 LEU A CA 1
ATOM 624 C C . LEU A 1 91 ? 0.346 -3.976 -6.871 1.00 96.31 91 LEU A C 1
ATOM 626 O O . LEU A 1 91 ? -0.432 -3.878 -7.819 1.00 96.31 91 LEU A O 1
ATOM 630 N N . VAL A 1 92 ? 0.530 -2.996 -5.993 1.00 96.56 92 VAL A N 1
ATOM 631 C CA . VAL A 1 92 ? -0.153 -1.704 -6.056 1.00 96.56 92 VAL A CA 1
ATOM 632 C C . VAL A 1 92 ? 0.876 -0.590 -5.950 1.00 96.56 92 VAL A C 1
ATOM 634 O O . VAL A 1 92 ? 1.609 -0.502 -4.966 1.00 96.56 92 VAL A O 1
ATOM 637 N N . PHE A 1 93 ? 0.870 0.308 -6.930 1.00 95.94 93 PHE A N 1
ATOM 638 C CA . PHE A 1 93 ? 1.643 1.542 -6.895 1.00 95.94 93 PHE A CA 1
ATOM 639 C C . PHE A 1 93 ? 0.747 2.754 -6.598 1.00 95.94 93 PHE A C 1
ATOM 641 O O . PHE A 1 93 ? -0.323 2.920 -7.187 1.00 95.94 93 PHE A O 1
ATOM 648 N N . ILE A 1 94 ? 1.177 3.625 -5.683 1.00 94.81 94 ILE A N 1
ATOM 649 C CA . ILE A 1 94 ? 0.386 4.775 -5.223 1.00 94.81 94 ILE A CA 1
ATOM 650 C C . ILE A 1 94 ? 0.782 6.049 -5.986 1.00 94.81 94 ILE A C 1
ATOM 652 O O . ILE A 1 94 ? 1.588 6.844 -5.517 1.00 94.81 94 ILE A O 1
ATOM 656 N N . GLY A 1 95 ? 0.176 6.302 -7.147 1.00 89.62 95 GLY A N 1
ATOM 657 C CA . GLY A 1 95 ? 0.651 7.305 -8.120 1.00 89.62 95 GLY A CA 1
ATOM 658 C C . GLY A 1 95 ? 0.983 8.714 -7.600 1.00 89.62 95 GLY A C 1
ATOM 659 O O . GLY A 1 95 ? 2.061 9.239 -7.878 1.00 89.62 95 GLY A O 1
ATOM 660 N N . LYS A 1 96 ? 0.103 9.341 -6.803 1.00 90.44 96 LYS A N 1
ATOM 661 C CA . LYS A 1 96 ? 0.291 10.740 -6.346 1.00 90.44 96 LYS A CA 1
ATOM 662 C C . LYS A 1 96 ? 1.568 10.952 -5.513 1.00 90.44 96 LYS A C 1
ATOM 664 O O . LYS A 1 96 ? 1.972 12.090 -5.305 1.00 90.44 96 LYS A O 1
ATOM 669 N N . THR A 1 97 ? 2.195 9.879 -5.040 1.00 89.19 97 THR A N 1
ATOM 670 C CA . THR A 1 97 ? 3.380 9.932 -4.175 1.00 89.19 97 THR A CA 1
ATOM 671 C C . THR A 1 97 ? 4.691 10.239 -4.913 1.00 89.19 97 THR A C 1
ATOM 673 O O . THR A 1 97 ? 5.696 10.476 -4.252 1.00 89.19 97 THR A O 1
ATOM 676 N N . VAL A 1 98 ? 4.709 10.275 -6.254 1.00 88.38 98 VAL A N 1
ATOM 677 C CA . VAL A 1 98 ? 5.926 10.586 -7.040 1.00 88.38 98 VAL A CA 1
ATOM 678 C C . VAL A 1 98 ? 6.011 12.050 -7.470 1.00 88.38 98 VAL A C 1
ATOM 680 O O . VAL A 1 98 ? 7.079 12.644 -7.392 1.00 88.38 98 VAL A O 1
ATOM 683 N N . THR A 1 99 ? 4.911 12.647 -7.929 1.00 83.88 99 THR A N 1
ATOM 684 C CA . THR A 1 99 ? 4.910 14.014 -8.495 1.00 83.88 99 THR A CA 1
ATOM 685 C C . THR A 1 99 ? 4.015 14.993 -7.743 1.00 83.88 99 THR A C 1
ATOM 687 O O . THR A 1 99 ? 4.044 16.194 -8.011 1.00 83.88 99 THR A O 1
ATOM 690 N N . GLY A 1 100 ? 3.186 14.488 -6.831 1.00 83.62 100 GLY A N 1
ATOM 691 C CA . GLY A 1 100 ? 2.257 15.285 -6.047 1.00 83.62 100 GLY A CA 1
ATOM 692 C C . GLY A 1 100 ? 2.759 15.552 -4.634 1.00 83.62 100 GLY A C 1
ATOM 693 O O . GLY A 1 100 ? 3.848 15.152 -4.245 1.00 83.62 100 GLY A O 1
ATOM 694 N N . THR A 1 101 ? 1.909 16.206 -3.849 1.00 82.06 101 THR A N 1
ATOM 695 C CA . THR A 1 101 ? 2.097 16.399 -2.408 1.00 82.06 101 THR A CA 1
ATOM 696 C C . THR A 1 101 ? 0.963 15.739 -1.627 1.00 82.06 101 THR A C 1
ATOM 698 O O . THR A 1 101 ? -0.166 15.587 -2.116 1.00 82.06 101 THR A O 1
ATOM 701 N N . GLY A 1 102 ? 1.262 15.320 -0.401 1.00 82.19 102 GLY A N 1
ATOM 702 C CA . GLY A 1 102 ? 0.329 14.722 0.548 1.00 82.19 102 GLY A CA 1
ATOM 703 C C . GLY A 1 102 ? 0.142 13.209 0.398 1.00 82.19 102 GLY A C 1
ATOM 704 O O . GLY A 1 102 ? -0.254 12.556 1.358 1.00 82.19 102 GLY A O 1
ATOM 705 N N . GLY A 1 103 ? 0.442 12.619 -0.759 1.00 87.50 103 GLY A N 1
ATOM 706 C CA . GLY A 1 103 ? 0.210 11.195 -1.020 1.00 87.50 103 GLY A CA 1
ATOM 707 C C . GLY A 1 103 ? -1.274 10.814 -1.144 1.00 87.50 103 GLY A C 1
ATOM 708 O O . GLY A 1 103 ? -2.151 11.671 -1.282 1.00 87.50 103 GLY A O 1
ATOM 709 N N . GLN A 1 104 ? -1.552 9.507 -1.148 1.00 89.81 104 GLN A N 1
ATOM 710 C CA . GLN A 1 104 ? -2.897 8.917 -1.235 1.00 89.81 104 GLN A CA 1
ATOM 711 C C . GLN A 1 104 ? -3.033 7.743 -0.261 1.00 89.81 104 GLN A C 1
ATOM 713 O O . GLN A 1 104 ? -2.034 7.210 0.223 1.00 89.81 104 GLN A O 1
ATOM 718 N N . ASN A 1 105 ? -4.275 7.351 0.027 1.00 91.06 105 ASN A N 1
ATOM 719 C CA . ASN A 1 105 ? -4.565 6.283 0.977 1.00 91.06 105 ASN A CA 1
ATOM 720 C C . ASN A 1 105 ? -4.076 4.918 0.463 1.00 91.06 105 ASN A C 1
ATOM 722 O O . ASN A 1 105 ? -4.717 4.297 -0.381 1.00 91.06 105 ASN A O 1
ATOM 726 N N . PHE A 1 106 ? -2.965 4.435 1.016 1.00 94.38 106 PHE A N 1
ATOM 727 C CA . PHE A 1 106 ? -2.414 3.111 0.723 1.00 94.38 106 PHE A CA 1
ATOM 728 C C . PHE A 1 106 ? -2.962 2.006 1.642 1.00 94.38 106 PHE A C 1
ATOM 730 O O . PHE A 1 106 ? -2.728 0.824 1.389 1.00 94.38 106 PHE A O 1
ATOM 737 N N . LEU A 1 107 ? -3.720 2.355 2.692 1.00 94.38 107 LEU A N 1
ATOM 738 C CA . LEU A 1 107 ? -4.257 1.373 3.639 1.00 94.38 107 LEU A CA 1
ATOM 739 C C . LEU A 1 107 ? -5.309 0.459 3.009 1.00 94.38 107 LEU A C 1
ATOM 741 O O . LEU A 1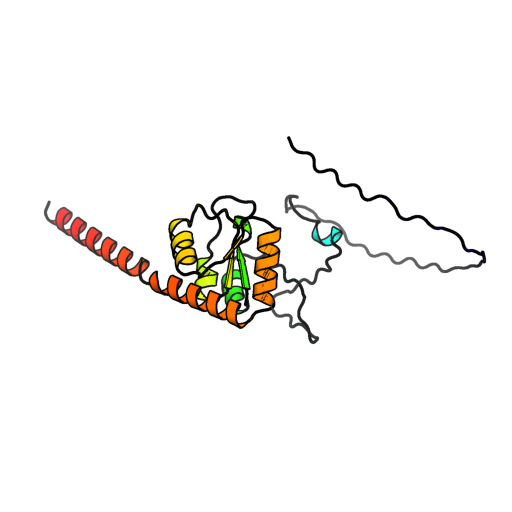 107 ? -5.462 -0.671 3.460 1.00 94.38 107 LEU A O 1
ATOM 745 N N . GLU A 1 108 ? -6.005 0.901 1.959 1.00 93.06 108 GLU A N 1
ATOM 746 C CA . GLU A 1 108 ? -6.937 0.035 1.225 1.00 93.06 108 GLU A CA 1
ATOM 747 C C . GLU A 1 108 ? -6.202 -1.141 0.564 1.00 93.06 108 GLU A C 1
ATOM 749 O O . GLU A 1 108 ? -6.656 -2.280 0.650 1.00 93.06 108 GLU A O 1
ATOM 754 N N . ALA A 1 109 ? -5.015 -0.906 -0.005 1.00 95.38 109 ALA A N 1
ATOM 755 C CA . ALA A 1 109 ? -4.171 -1.975 -0.538 1.00 95.38 109 ALA A CA 1
ATOM 756 C C . ALA A 1 109 ? -3.635 -2.882 0.585 1.00 95.38 109 ALA A C 1
ATOM 758 O O . ALA A 1 109 ? -3.662 -4.110 0.466 1.00 95.38 109 ALA A O 1
ATOM 759 N N . ALA A 1 110 ? -3.221 -2.283 1.708 1.00 96.31 110 ALA A N 1
ATOM 760 C CA . ALA A 1 110 ? -2.722 -3.007 2.878 1.00 96.31 110 ALA A CA 1
ATOM 761 C C . ALA A 1 110 ? -3.787 -3.936 3.482 1.00 96.31 110 ALA A C 1
ATOM 763 O O . ALA A 1 110 ? -3.502 -5.088 3.798 1.00 96.31 110 ALA A O 1
ATOM 764 N N . ARG A 1 111 ? -5.043 -3.475 3.556 1.00 95.44 111 ARG A N 1
ATOM 765 C CA . ARG A 1 111 ? -6.208 -4.259 4.000 1.00 95.44 111 ARG A CA 1
ATOM 766 C C . ARG A 1 111 ? -6.391 -5.552 3.209 1.00 95.44 111 ARG A C 1
ATOM 768 O O . ARG A 1 111 ? -6.893 -6.533 3.751 1.00 95.44 111 ARG A O 1
ATOM 775 N N . HIS A 1 112 ? -6.000 -5.553 1.939 1.00 95.81 112 HIS A N 1
ATOM 776 C CA . HIS A 1 112 ? -6.075 -6.717 1.060 1.00 95.81 112 HIS A CA 1
ATOM 777 C C . HIS A 1 112 ? -4.768 -7.515 0.988 1.00 95.81 112 HIS A C 1
ATOM 779 O O . HIS A 1 112 ? -4.680 -8.445 0.191 1.00 95.81 112 HIS A O 1
ATOM 785 N N . GLY A 1 113 ? -3.771 -7.174 1.810 1.00 96.19 113 GLY A N 1
ATOM 786 C CA . GLY A 1 113 ? -2.475 -7.843 1.844 1.00 96.19 113 GLY A CA 1
ATOM 787 C C . GLY A 1 113 ? -1.701 -7.721 0.539 1.00 96.19 113 GLY A C 1
ATOM 788 O O . GLY A 1 113 ? -1.032 -8.670 0.136 1.00 96.19 113 GLY A O 1
ATOM 789 N N . ARG A 1 114 ? -1.831 -6.588 -0.161 1.00 96.94 114 ARG A N 1
ATOM 790 C CA . ARG A 1 114 ? -1.138 -6.357 -1.436 1.00 96.94 114 ARG A CA 1
ATOM 791 C C . ARG A 1 114 ? 0.235 -5.765 -1.200 1.00 96.94 114 ARG A C 1
ATOM 793 O O . ARG A 1 114 ? 0.419 -5.000 -0.258 1.00 96.94 114 ARG A O 1
ATOM 800 N N . ALA A 1 115 ? 1.191 -6.115 -2.057 1.00 97.81 115 ALA A N 1
ATOM 801 C CA . ALA A 1 115 ? 2.479 -5.440 -2.078 1.00 97.81 115 ALA A CA 1
ATOM 802 C C . ALA A 1 115 ? 2.277 -3.977 -2.483 1.00 97.81 115 ALA A C 1
ATOM 804 O O . ALA A 1 115 ? 1.572 -3.696 -3.453 1.00 97.81 115 ALA A O 1
ATOM 805 N N . ILE A 1 116 ? 2.880 -3.056 -1.733 1.00 98.00 116 ILE A N 1
ATOM 806 C CA . ILE A 1 116 ? 2.691 -1.616 -1.922 1.00 98.00 116 ILE A CA 1
ATOM 807 C C . ILE A 1 116 ? 4.025 -0.981 -2.280 1.00 98.00 116 ILE A C 1
ATOM 809 O O . ILE A 1 116 ? 5.002 -1.119 -1.538 1.00 98.00 116 ILE A O 1
ATOM 813 N N . VAL A 1 117 ? 4.025 -0.236 -3.381 1.00 97.62 117 VAL A N 1
ATOM 814 C CA . VAL A 1 117 ? 5.118 0.648 -3.776 1.00 97.62 117 VAL A CA 1
ATOM 815 C C . VAL A 1 117 ? 4.604 2.084 -3.802 1.00 97.62 117 VAL A C 1
ATOM 817 O O . VAL A 1 117 ? 3.505 2.373 -4.283 1.00 97.62 117 VAL A O 1
ATOM 820 N N . ALA A 1 118 ? 5.390 3.002 -3.267 1.00 96.81 118 ALA A N 1
ATOM 821 C CA . ALA A 1 118 ? 5.102 4.424 -3.257 1.00 96.81 118 ALA A CA 1
ATOM 822 C C . ALA A 1 118 ? 6.365 5.224 -3.598 1.00 96.81 118 ALA A C 1
ATOM 824 O O . ALA A 1 118 ? 7.484 4.733 -3.503 1.00 96.81 118 ALA A O 1
ATOM 825 N N . GLY A 1 119 ? 6.166 6.464 -4.013 1.00 94.62 119 GLY A N 1
ATOM 826 C CA . GLY A 1 119 ? 7.179 7.504 -4.087 1.00 94.62 119 GLY A CA 1
ATOM 827 C C . GLY A 1 119 ? 7.364 8.232 -2.748 1.00 94.62 119 GLY A C 1
ATOM 828 O O . GLY A 1 119 ? 6.682 7.928 -1.763 1.00 94.62 119 GLY A O 1
ATOM 829 N N . PRO A 1 120 ? 8.258 9.231 -2.697 1.00 92.62 120 PRO A N 1
ATOM 830 C CA . PRO A 1 120 ? 8.690 9.851 -1.446 1.00 92.62 120 PRO A CA 1
ATOM 831 C C . PRO A 1 120 ? 7.638 10.780 -0.812 1.00 92.62 120 PRO A C 1
ATOM 833 O O . PRO A 1 120 ? 7.726 11.091 0.378 1.00 92.62 120 PRO A O 1
ATOM 836 N N . HIS A 1 121 ? 6.636 11.230 -1.575 1.00 93.62 121 HIS A N 1
ATOM 837 C CA . HIS A 1 121 ? 5.661 12.235 -1.143 1.00 93.62 121 HIS A CA 1
ATOM 838 C C . HIS A 1 121 ? 4.439 11.606 -0.464 1.00 93.62 121 HIS A C 1
ATOM 840 O O . HIS A 1 121 ? 3.410 11.339 -1.091 1.00 93.62 121 HIS A O 1
ATOM 846 N N . MET A 1 122 ? 4.555 11.353 0.841 1.00 92.50 122 MET A N 1
ATOM 847 C CA . MET A 1 122 ? 3.500 10.754 1.676 1.00 92.50 122 MET A CA 1
ATOM 848 C C . MET A 1 122 ? 3.175 11.608 2.909 1.00 92.50 122 MET A C 1
ATOM 850 O O . MET A 1 122 ? 2.918 11.085 3.993 1.00 92.50 122 MET A O 1
ATOM 854 N N . GLU A 1 123 ? 3.195 12.932 2.767 1.00 93.50 123 GLU A N 1
ATOM 855 C CA . GLU A 1 123 ? 3.135 13.877 3.887 1.00 93.50 123 GLU A CA 1
ATOM 856 C C . GLU A 1 123 ? 1.856 13.734 4.738 1.00 93.50 123 GLU A C 1
ATOM 858 O O . GLU A 1 123 ? 1.923 13.876 5.959 1.00 93.50 123 GLU A O 1
ATOM 863 N N . ASN A 1 124 ? 0.710 13.366 4.143 1.00 92.19 124 ASN A N 1
ATOM 864 C CA . ASN A 1 124 ? -0.536 13.151 4.900 1.00 92.19 124 ASN A CA 1
ATOM 865 C C . ASN A 1 124 ? -0.519 11.861 5.733 1.00 92.19 124 ASN A C 1
ATOM 867 O O . ASN A 1 124 ? -1.376 11.671 6.593 1.00 92.19 124 ASN A O 1
ATOM 871 N N . PHE A 1 125 ? 0.433 10.966 5.471 1.00 92.81 125 PHE A N 1
ATOM 872 C CA . PHE A 1 125 ? 0.504 9.638 6.068 1.00 92.81 125 PHE A CA 1
ATOM 873 C C . PHE A 1 125 ? 1.860 9.370 6.730 1.00 92.81 125 PHE A C 1
ATOM 875 O O . PHE A 1 125 ? 2.198 8.214 6.936 1.00 92.81 125 PHE A O 1
ATOM 882 N N . MET A 1 126 ? 2.639 10.398 7.089 1.00 92.81 126 MET A N 1
ATOM 883 C CA . MET A 1 126 ? 4.018 10.249 7.595 1.00 92.81 126 MET A CA 1
ATOM 884 C C . MET A 1 126 ? 4.168 9.234 8.735 1.00 92.81 126 MET A C 1
ATOM 886 O O . MET A 1 126 ? 5.088 8.420 8.711 1.00 92.81 126 MET A O 1
ATOM 890 N N . THR A 1 127 ? 3.262 9.258 9.717 1.00 92.94 127 THR A N 1
ATOM 891 C CA . THR A 1 127 ? 3.281 8.304 10.835 1.00 92.94 127 THR A CA 1
ATOM 892 C C . THR A 1 127 ? 3.085 6.872 10.348 1.00 92.94 127 THR A C 1
ATOM 894 O O . THR A 1 127 ? 3.877 6.000 10.686 1.00 92.94 127 THR A O 1
ATOM 897 N N . LEU A 1 128 ? 2.077 6.651 9.499 1.00 93.81 128 LEU A N 1
ATOM 898 C CA . LEU A 1 128 ? 1.783 5.337 8.930 1.00 93.81 128 LEU A CA 1
ATOM 899 C C . LEU A 1 128 ? 2.889 4.874 7.982 1.00 93.81 128 LEU A C 1
ATOM 901 O O . LEU A 1 128 ? 3.271 3.714 8.017 1.00 93.81 128 LEU A O 1
ATOM 905 N N . ARG A 1 129 ? 3.438 5.775 7.161 1.00 93.94 129 ARG A N 1
ATOM 906 C CA . ARG A 1 129 ? 4.585 5.496 6.294 1.00 93.94 129 ARG A CA 1
ATOM 907 C C . ARG A 1 129 ? 5.740 4.961 7.127 1.00 93.94 129 ARG A C 1
ATOM 909 O O . ARG A 1 129 ? 6.257 3.903 6.806 1.00 93.94 129 ARG A O 1
ATOM 916 N N . ARG A 1 130 ? 6.125 5.677 8.186 1.00 95.44 130 ARG A N 1
ATOM 917 C CA . ARG A 1 130 ? 7.250 5.289 9.038 1.00 95.44 130 ARG A CA 1
ATOM 918 C C . ARG A 1 130 ? 7.037 3.910 9.656 1.00 95.44 130 ARG A C 1
ATOM 920 O O . ARG A 1 130 ? 7.935 3.083 9.603 1.00 95.44 130 ARG A O 1
ATOM 927 N N . GLU A 1 131 ? 5.855 3.658 10.201 1.00 95.94 131 GLU A N 1
ATOM 928 C CA . GLU A 1 131 ? 5.520 2.358 10.784 1.00 95.94 131 GLU A CA 1
ATOM 929 C C . GLU A 1 131 ? 5.580 1.229 9.747 1.00 95.94 131 GLU A C 1
ATOM 931 O O . GLU A 1 131 ? 6.161 0.175 9.998 1.00 95.94 131 GLU A O 1
ATOM 936 N N . PHE A 1 132 ? 5.036 1.463 8.550 1.00 97.50 132 PHE A N 1
ATOM 937 C CA . PHE A 1 132 ? 5.098 0.491 7.465 1.00 97.50 132 PHE A CA 1
ATOM 938 C C . PHE A 1 132 ? 6.532 0.295 6.954 1.00 97.50 132 PHE A C 1
ATOM 940 O O . PHE A 1 132 ? 6.897 -0.825 6.616 1.00 97.50 132 PHE A O 1
ATOM 947 N N . GLU A 1 133 ? 7.368 1.331 6.897 1.00 96.62 133 GLU A N 1
ATOM 948 C CA . GLU A 1 133 ? 8.787 1.206 6.533 1.00 96.62 133 GLU A CA 1
ATOM 949 C C . GLU A 1 133 ? 9.571 0.410 7.587 1.00 96.62 133 GLU A C 1
ATOM 951 O O . GLU A 1 133 ? 10.317 -0.502 7.229 1.00 96.62 133 GLU A O 1
ATOM 956 N N . GLU A 1 134 ? 9.360 0.693 8.877 1.00 97.31 134 GLU A N 1
ATOM 957 C CA . GLU A 1 134 ? 9.978 -0.027 10.001 1.00 97.31 134 GLU A CA 1
ATOM 958 C C . GLU A 1 134 ? 9.584 -1.512 10.001 1.00 97.31 134 GLU A C 1
ATOM 960 O O . GLU A 1 134 ? 10.429 -2.384 10.208 1.00 97.31 134 GLU A O 1
ATOM 965 N N . ALA A 1 135 ? 8.326 -1.817 9.677 1.00 97.06 135 ALA A N 1
ATOM 966 C CA . ALA A 1 135 ? 7.838 -3.181 9.491 1.00 97.06 135 ALA A CA 1
ATOM 967 C C . ALA A 1 135 ? 8.204 -3.784 8.122 1.00 97.06 135 ALA A C 1
ATOM 969 O O . ALA A 1 135 ? 7.770 -4.887 7.790 1.00 97.06 135 ALA A O 1
ATOM 970 N N . GLN A 1 136 ? 8.964 -3.072 7.285 1.00 97.44 136 GLN A N 1
ATOM 971 C CA . GLN A 1 136 ? 9.292 -3.460 5.912 1.00 97.44 136 GLN A CA 1
ATOM 972 C C . GLN A 1 136 ? 8.050 -3.817 5.072 1.00 97.44 136 GLN A C 1
ATOM 974 O O . GLN A 1 136 ? 8.128 -4.667 4.189 1.00 97.44 136 GLN A O 1
ATOM 979 N N . ALA A 1 137 ? 6.896 -3.231 5.366 1.00 97.62 137 ALA A N 1
ATOM 980 C CA . ALA A 1 137 ? 5.579 -3.504 4.798 1.00 97.62 137 ALA A CA 1
ATOM 981 C C . ALA A 1 137 ? 5.250 -2.664 3.546 1.00 97.62 137 ALA A C 1
ATOM 983 O O . ALA A 1 137 ? 4.238 -2.895 2.889 1.00 97.62 137 ALA A O 1
ATOM 984 N N . ILE A 1 138 ? 6.104 -1.701 3.199 1.00 97.75 138 ILE A N 1
ATOM 985 C CA . ILE A 1 138 ? 5.990 -0.855 2.006 1.00 97.75 138 ILE A CA 1
ATOM 986 C C . ILE A 1 138 ? 7.370 -0.669 1.361 1.00 97.75 138 ILE A C 1
ATOM 988 O O . ILE A 1 138 ? 8.393 -0.727 2.049 1.00 97.75 138 ILE A O 1
ATOM 992 N N . ARG A 1 139 ? 7.412 -0.464 0.041 1.00 97.56 139 ARG A N 1
ATOM 993 C CA . ARG A 1 139 ? 8.599 0.028 -0.674 1.00 97.56 139 ARG A CA 1
ATOM 994 C C . ARG A 1 139 ? 8.410 1.494 -1.022 1.00 97.56 139 ARG A C 1
ATOM 996 O O . ARG A 1 139 ? 7.386 1.857 -1.597 1.00 97.56 139 ARG A O 1
ATOM 1003 N N . VAL A 1 140 ? 9.388 2.322 -0.672 1.00 96.31 140 VAL A N 1
ATOM 1004 C CA . VAL A 1 140 ? 9.387 3.750 -0.995 1.00 96.31 140 VAL A CA 1
ATOM 1005 C C . VAL A 1 140 ? 10.579 4.035 -1.894 1.00 96.31 140 VAL A C 1
ATOM 1007 O O . VAL A 1 140 ? 11.719 3.965 -1.446 1.00 96.31 140 VAL A O 1
ATOM 1010 N N . ALA A 1 141 ? 10.298 4.323 -3.160 1.00 95.62 141 ALA A N 1
ATOM 1011 C CA . ALA A 1 141 ? 11.296 4.664 -4.161 1.00 95.62 141 ALA A CA 1
ATOM 1012 C C . ALA A 1 141 ? 11.489 6.183 -4.211 1.00 95.62 141 ALA A C 1
ATOM 1014 O O . ALA A 1 141 ? 10.518 6.933 -4.302 1.00 95.62 141 ALA A O 1
ATOM 1015 N N . GLY A 1 142 ? 12.733 6.653 -4.164 1.00 93.81 142 GLY A N 1
ATOM 1016 C CA . GLY A 1 142 ? 13.082 8.073 -4.236 1.00 93.81 142 GLY A CA 1
ATOM 1017 C C . GLY A 1 142 ? 13.226 8.607 -5.663 1.00 93.81 142 GLY A C 1
ATOM 1018 O O . GLY A 1 142 ? 13.266 9.822 -5.862 1.00 93.81 142 GLY A O 1
ATOM 1019 N N . SER A 1 143 ? 13.297 7.725 -6.663 1.00 93.88 143 SER A N 1
ATOM 1020 C CA . SER A 1 143 ? 13.465 8.086 -8.073 1.00 93.88 143 SER A CA 1
ATOM 1021 C C . SER A 1 143 ? 12.682 7.161 -9.008 1.00 93.88 143 SER A C 1
ATOM 1023 O O . SER A 1 143 ? 12.222 6.095 -8.606 1.00 93.88 143 SER A O 1
ATOM 1025 N N . ALA A 1 144 ? 12.541 7.560 -10.277 1.00 91.31 144 ALA A N 1
ATOM 1026 C CA . ALA A 1 144 ? 11.887 6.736 -11.296 1.00 91.31 144 ALA A CA 1
ATOM 1027 C C . ALA A 1 144 ? 12.626 5.407 -11.538 1.00 91.31 144 ALA A C 1
ATOM 1029 O O . ALA A 1 144 ? 11.982 4.374 -11.660 1.00 91.31 144 ALA A O 1
ATOM 1030 N N . THR A 1 145 ? 13.962 5.423 -11.538 1.00 95.00 145 THR A N 1
ATOM 1031 C CA . THR A 1 145 ? 14.787 4.215 -11.705 1.00 95.00 145 THR A CA 1
ATOM 1032 C C . THR A 1 145 ? 14.656 3.265 -10.516 1.00 95.00 145 THR A C 1
ATOM 1034 O O . THR A 1 145 ? 14.582 2.056 -10.699 1.00 95.00 145 THR A O 1
ATOM 1037 N N . GLU A 1 146 ? 14.594 3.795 -9.291 1.00 95.81 146 GLU A N 1
ATOM 1038 C CA . GLU A 1 146 ? 14.315 2.968 -8.110 1.00 95.81 146 GLU A CA 1
ATOM 1039 C C . GLU A 1 146 ? 12.904 2.378 -8.161 1.00 95.81 146 GLU A C 1
ATOM 104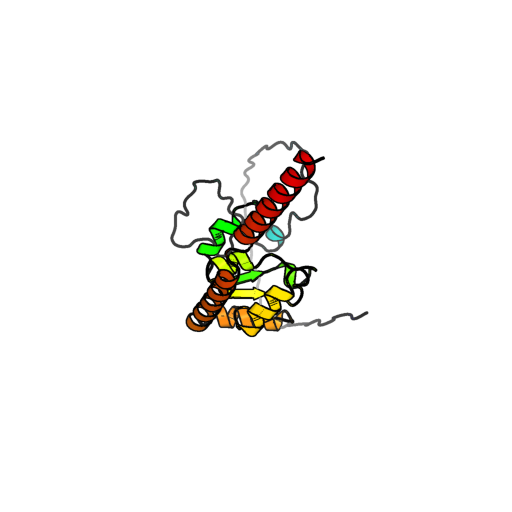1 O O . GLU A 1 146 ? 12.716 1.219 -7.810 1.00 95.81 146 GLU A O 1
ATOM 1046 N N . LEU A 1 147 ? 11.917 3.152 -8.624 1.00 95.19 147 LEU A N 1
ATOM 1047 C CA . LEU A 1 147 ? 10.543 2.678 -8.761 1.00 95.19 147 LEU A CA 1
ATOM 1048 C C . LEU A 1 147 ? 10.447 1.529 -9.770 1.00 95.19 147 LEU A C 1
ATOM 1050 O O . LEU A 1 147 ? 9.830 0.515 -9.462 1.00 95.19 147 LEU A O 1
ATOM 1054 N N . GLU A 1 148 ? 11.059 1.690 -10.942 1.00 95.50 148 GLU A N 1
ATOM 1055 C CA . GLU A 1 148 ? 11.150 0.655 -11.977 1.00 95.50 148 GLU A CA 1
ATOM 1056 C C . GLU A 1 148 ? 11.790 -0.619 -11.412 1.00 95.50 148 GLU A C 1
ATOM 1058 O O . GLU A 1 148 ? 11.168 -1.677 -11.430 1.00 95.50 148 GLU A O 1
ATOM 1063 N N . GLY A 1 149 ? 12.961 -0.496 -10.779 1.00 97.00 149 GLY A N 1
ATOM 1064 C CA . GLY A 1 149 ? 13.657 -1.641 -10.194 1.00 97.00 149 GLY A CA 1
ATOM 1065 C C . GLY A 1 149 ? 12.870 -2.354 -9.088 1.00 97.00 149 GLY A C 1
ATOM 1066 O O . GLY A 1 149 ? 12.881 -3.583 -9.022 1.00 97.00 149 GLY A O 1
ATOM 1067 N N . GLU A 1 150 ? 12.164 -1.618 -8.223 1.00 96.94 150 GLU A N 1
ATOM 1068 C CA . GLU A 1 150 ? 11.310 -2.220 -7.190 1.00 96.94 150 GLU A CA 1
ATOM 1069 C C . GLU A 1 150 ? 10.084 -2.919 -7.791 1.00 96.94 150 GLU A C 1
ATOM 1071 O O . GLU A 1 150 ? 9.696 -3.989 -7.320 1.00 96.94 150 GLU A O 1
ATOM 1076 N N . VAL A 1 151 ? 9.475 -2.342 -8.831 1.00 96.44 151 VAL A N 1
ATOM 1077 C CA . VAL A 1 151 ? 8.338 -2.955 -9.529 1.00 96.44 151 VAL A CA 1
ATOM 1078 C C . VAL A 1 151 ? 8.771 -4.237 -10.234 1.00 96.44 151 VAL A C 1
ATOM 1080 O O . VAL A 1 151 ? 8.159 -5.273 -9.982 1.00 96.44 151 VAL A O 1
ATOM 1083 N N . ASP A 1 152 ? 9.841 -4.204 -11.028 1.00 97.00 152 ASP A N 1
ATOM 1084 C CA . ASP A 1 152 ? 10.354 -5.376 -11.750 1.00 97.00 152 ASP A CA 1
ATOM 1085 C C . ASP A 1 152 ? 10.695 -6.511 -10.784 1.00 97.00 152 ASP A C 1
ATOM 1087 O O . ASP A 1 152 ? 10.185 -7.628 -10.902 1.00 97.00 152 ASP A O 1
ATOM 1091 N N . ARG A 1 153 ? 11.459 -6.196 -9.733 1.00 96.75 153 ARG A N 1
ATOM 1092 C CA . ARG A 1 153 ? 11.817 -7.154 -8.684 1.00 96.75 153 ARG A CA 1
ATOM 1093 C C . ARG A 1 153 ? 10.588 -7.793 -8.044 1.00 96.75 153 ARG A C 1
ATOM 1095 O O . ARG A 1 153 ? 10.566 -9.003 -7.812 1.00 96.75 153 ARG A O 1
ATOM 1102 N N . LEU A 1 154 ? 9.576 -6.992 -7.712 1.00 96.94 154 LEU A N 1
ATOM 1103 C CA . LEU A 1 154 ? 8.363 -7.494 -7.075 1.00 96.94 154 LEU A CA 1
ATOM 1104 C C . LEU A 1 154 ? 7.472 -8.263 -8.041 1.00 96.94 154 LEU A C 1
ATOM 1106 O O . LEU A 1 154 ? 6.770 -9.150 -7.567 1.00 96.94 154 LEU A O 1
ATOM 1110 N N . LEU A 1 155 ? 7.479 -7.967 -9.341 1.00 95.62 155 LEU A N 1
ATOM 1111 C CA . LEU A 1 155 ? 6.762 -8.745 -10.352 1.00 95.62 155 LEU A CA 1
ATOM 1112 C C . LEU A 1 155 ? 7.415 -10.119 -10.550 1.00 95.62 155 LEU A C 1
ATOM 1114 O O . LEU A 1 155 ? 6.712 -11.133 -10.536 1.00 95.62 155 LEU A O 1
ATOM 1118 N N . GLU A 1 156 ? 8.745 -10.167 -10.618 1.00 97.19 156 GLU A N 1
ATOM 1119 C CA . GLU A 1 156 ? 9.522 -11.399 -10.800 1.00 97.19 156 GLU A CA 1
ATOM 1120 C C . GLU A 1 156 ? 9.549 -12.294 -9.549 1.00 97.19 156 GLU A C 1
ATOM 1122 O O . GLU A 1 156 ? 9.605 -13.521 -9.660 1.00 97.19 156 GLU A O 1
ATOM 1127 N N . ASN A 1 157 ? 9.475 -11.713 -8.346 1.00 97.38 157 ASN A N 1
ATOM 1128 C CA . ASN A 1 157 ? 9.590 -12.451 -7.089 1.00 97.38 157 ASN A CA 1
ATOM 1129 C C . ASN A 1 157 ? 8.259 -12.539 -6.320 1.00 97.38 157 ASN A C 1
ATOM 1131 O O . ASN A 1 157 ? 7.929 -11.696 -5.478 1.00 97.38 157 ASN A O 1
ATOM 1135 N N . GLN A 1 158 ? 7.518 -13.626 -6.558 1.00 97.19 158 GLN A N 1
ATOM 1136 C CA . GLN A 1 158 ? 6.255 -13.924 -5.867 1.00 97.19 158 GLN A CA 1
ATOM 1137 C C . GLN A 1 158 ? 6.403 -14.006 -4.342 1.00 97.19 158 GLN A C 1
ATOM 1139 O O . GLN A 1 158 ? 5.505 -13.577 -3.610 1.00 97.19 158 GLN A O 1
ATOM 1144 N N . GLU A 1 159 ? 7.495 -14.585 -3.841 1.00 97.88 159 GLU A N 1
ATOM 1145 C CA . GLU A 1 159 ? 7.698 -14.773 -2.404 1.00 97.88 159 GLU A CA 1
ATOM 1146 C C . GLU A 1 159 ? 7.902 -13.426 -1.711 1.00 97.88 159 GLU A C 1
ATOM 1148 O O . GLU A 1 159 ? 7.240 -13.131 -0.712 1.00 97.88 159 GLU A O 1
ATOM 1153 N N . GLU A 1 160 ? 8.751 -12.570 -2.280 1.00 97.50 160 GLU A N 1
ATOM 1154 C CA . GLU A 1 160 ? 8.980 -11.227 -1.761 1.00 97.50 160 GLU A CA 1
ATOM 1155 C C . GLU A 1 160 ? 7.696 -10.391 -1.798 1.00 97.50 160 GLU A C 1
ATOM 1157 O O . GLU A 1 160 ? 7.342 -9.771 -0.789 1.00 97.50 160 GLU A O 1
ATOM 1162 N N . ARG A 1 161 ? 6.950 -10.458 -2.909 1.00 97.69 161 ARG A N 1
ATOM 1163 C CA . ARG A 1 161 ? 5.638 -9.815 -3.072 1.00 97.69 161 ARG A CA 1
ATOM 1164 C C . ARG A 1 161 ? 4.644 -10.258 -1.998 1.00 97.69 161 ARG A C 1
ATOM 1166 O O . ARG A 1 161 ? 4.039 -9.423 -1.325 1.00 97.69 161 ARG A O 1
ATOM 1173 N N . SER A 1 162 ? 4.530 -11.565 -1.772 1.00 97.25 162 SER A N 1
ATOM 1174 C CA . SER A 1 162 ? 3.618 -12.141 -0.773 1.00 97.25 162 SER A CA 1
ATOM 1175 C C . SER A 1 162 ? 4.032 -11.780 0.656 1.00 97.25 162 SER A C 1
ATOM 1177 O O . SER A 1 162 ? 3.194 -11.481 1.506 1.00 97.25 162 SER A O 1
ATOM 1179 N N . CYS A 1 163 ? 5.336 -11.775 0.935 1.00 98.06 163 CYS A N 1
ATOM 1180 C CA . CYS A 1 163 ? 5.882 -11.430 2.241 1.00 98.06 163 CYS A CA 1
ATOM 1181 C C . CYS A 1 163 ? 5.664 -9.944 2.565 1.00 98.06 163 CYS A C 1
ATOM 1183 O O . CYS A 1 163 ? 5.261 -9.609 3.679 1.00 98.06 163 CYS A O 1
ATOM 1185 N N . LEU A 1 164 ? 5.868 -9.062 1.581 1.00 98.12 164 LEU A N 1
ATOM 1186 C CA . LEU A 1 164 ? 5.580 -7.633 1.686 1.00 98.12 164 LEU A CA 1
ATOM 1187 C C . LEU A 1 164 ? 4.092 -7.381 1.960 1.00 98.12 164 LEU A C 1
ATOM 1189 O O . LEU A 1 164 ? 3.754 -6.695 2.923 1.00 98.12 164 LEU A O 1
ATOM 1193 N N . GLY A 1 165 ? 3.215 -8.000 1.168 1.00 97.81 165 GLY A N 1
ATOM 1194 C CA . GLY A 1 165 ? 1.768 -7.886 1.329 1.00 97.81 165 GLY A CA 1
ATOM 1195 C C . GLY A 1 165 ? 1.258 -8.402 2.677 1.00 97.81 165 GLY A C 1
ATOM 1196 O O . GLY A 1 165 ? 0.430 -7.757 3.319 1.00 97.81 165 GLY A O 1
ATOM 1197 N N . ARG A 1 166 ? 1.805 -9.517 3.174 1.00 98.19 166 ARG A N 1
ATOM 1198 C CA . ARG A 1 166 ? 1.476 -10.040 4.507 1.00 98.19 166 ARG A CA 1
ATOM 1199 C C . ARG A 1 166 ? 1.844 -9.057 5.619 1.00 98.19 166 ARG A C 1
ATOM 1201 O O . ARG A 1 166 ? 1.007 -8.797 6.477 1.00 98.19 166 ARG A O 1
ATOM 1208 N N . ARG A 1 167 ? 3.045 -8.469 5.582 1.00 98.38 167 ARG A N 1
ATOM 1209 C CA . ARG A 1 167 ? 3.446 -7.447 6.568 1.00 98.38 167 ARG A CA 1
ATOM 1210 C C . ARG A 1 167 ? 2.554 -6.205 6.487 1.00 98.38 167 ARG A C 1
ATOM 1212 O O . ARG A 1 167 ? 2.164 -5.673 7.519 1.00 98.38 167 ARG A O 1
ATOM 1219 N N . ALA A 1 168 ? 2.152 -5.791 5.283 1.00 97.75 168 ALA A N 1
ATOM 1220 C CA . ALA A 1 168 ? 1.192 -4.699 5.102 1.00 97.75 168 ALA A CA 1
ATOM 1221 C C . ALA A 1 168 ? -0.164 -4.997 5.757 1.00 97.75 168 ALA A C 1
ATOM 1223 O O . ALA A 1 168 ? -0.725 -4.131 6.433 1.00 97.75 168 ALA A O 1
ATOM 1224 N N . LEU A 1 169 ? -0.667 -6.225 5.609 1.00 97.31 169 LEU A N 1
ATOM 1225 C CA . LEU A 1 169 ? -1.897 -6.659 6.265 1.00 97.31 169 LEU A CA 1
ATOM 1226 C C . LEU A 1 169 ? -1.759 -6.688 7.791 1.00 97.31 169 LEU A C 1
ATOM 1228 O O . LEU A 1 169 ? -2.660 -6.223 8.485 1.00 97.31 169 LEU A O 1
ATOM 1232 N N . GLU A 1 170 ? -0.643 -7.199 8.311 1.00 96.88 170 GLU A N 1
ATOM 1233 C CA . GLU A 1 170 ? -0.348 -7.230 9.750 1.00 96.88 170 GLU A CA 1
ATOM 1234 C C . GLU A 1 170 ? -0.336 -5.805 10.343 1.00 96.88 170 GLU A C 1
ATOM 1236 O O . GLU A 1 170 ? -1.040 -5.540 11.321 1.00 96.88 170 GLU A O 1
ATOM 1241 N N . CYS A 1 171 ? 0.358 -4.854 9.703 1.00 95.75 171 CYS A N 1
ATOM 1242 C CA . CYS A 1 171 ? 0.344 -3.440 10.100 1.00 95.75 171 CYS A CA 1
ATOM 1243 C C . CYS A 1 171 ? -1.066 -2.836 10.045 1.00 95.75 171 CYS A C 1
ATOM 1245 O O . CYS A 1 171 ? -1.497 -2.142 10.966 1.00 95.75 171 CYS A O 1
ATOM 1247 N N . PHE A 1 172 ? -1.829 -3.116 8.984 1.00 95.25 172 PHE A N 1
ATOM 1248 C CA . PHE A 1 172 ? -3.208 -2.642 8.872 1.00 95.25 172 PHE A CA 1
ATOM 1249 C C . PHE A 1 172 ? -4.095 -3.175 10.008 1.00 95.25 172 PHE A C 1
ATOM 1251 O O . PHE A 1 172 ? -4.873 -2.421 10.597 1.00 95.25 172 PHE A O 1
ATOM 1258 N N . GLN A 1 173 ? -3.973 -4.461 10.345 1.00 93.88 173 GLN A N 1
ATOM 1259 C CA . GLN A 1 173 ? -4.745 -5.089 11.417 1.00 93.88 173 GLN A CA 1
ATOM 1260 C C . GLN A 1 173 ? -4.458 -4.457 12.784 1.00 93.88 173 GLN A C 1
ATOM 1262 O O . GLN A 1 173 ? -5.390 -4.289 13.574 1.00 93.88 173 GLN A O 1
ATOM 1267 N N . GLY A 1 174 ? -3.216 -4.027 13.033 1.00 88.62 174 GLY A N 1
ATOM 1268 C CA . GLY A 1 174 ? -2.835 -3.277 14.236 1.00 88.62 174 GLY A CA 1
ATOM 1269 C C . GLY A 1 174 ? -3.600 -1.958 14.420 1.00 88.62 174 GLY A C 1
ATOM 1270 O O . GLY A 1 174 ? -3.803 -1.503 15.547 1.00 88.62 174 GLY A O 1
ATOM 1271 N N . HIS A 1 175 ? -4.108 -1.375 13.332 1.00 84.94 175 HIS A N 1
ATOM 1272 C CA . HIS A 1 175 ? -4.871 -0.124 13.344 1.00 84.94 175 HIS A CA 1
ATOM 1273 C C . HIS A 1 175 ? -6.387 -0.290 13.432 1.00 84.94 175 HIS A C 1
ATOM 1275 O O . HIS A 1 175 ? -7.121 0.700 13.565 1.00 84.94 175 HIS A O 1
ATOM 1281 N N . LEU A 1 176 ? -6.887 -1.524 13.411 1.00 85.38 176 LEU A N 1
ATOM 1282 C CA . LEU A 1 176 ? -8.313 -1.777 13.559 1.00 85.38 176 LEU A CA 1
ATOM 1283 C C . LEU A 1 176 ? -8.827 -1.338 14.942 1.00 85.38 176 LEU A C 1
ATOM 1285 O O . LEU A 1 176 ? -8.110 -1.245 15.938 1.00 85.38 176 LEU A O 1
ATOM 1289 N N . GLY A 1 177 ? -10.117 -1.008 15.007 1.00 81.38 177 GLY A N 1
ATOM 1290 C CA . GLY A 1 177 ? -10.780 -0.628 16.258 1.00 81.38 177 GLY A CA 1
ATOM 1291 C C . GLY A 1 177 ? -10.558 0.819 16.715 1.00 81.38 177 GLY A C 1
ATOM 1292 O O . GLY A 1 177 ? -11.131 1.212 17.730 1.00 81.38 177 GLY A O 1
ATOM 1293 N N . ALA A 1 178 ? -9.801 1.645 15.981 1.00 83.62 178 ALA A N 1
ATOM 1294 C CA . ALA A 1 178 ? -9.706 3.084 16.257 1.00 83.62 178 ALA A CA 1
ATOM 1295 C C . ALA A 1 178 ? -11.089 3.766 16.241 1.00 83.62 178 ALA A C 1
ATOM 1297 O O . ALA A 1 178 ? -11.441 4.463 17.188 1.00 83.62 178 ALA A O 1
ATOM 1298 N N . GLY A 1 179 ? -11.921 3.472 15.233 1.00 84.56 179 GLY A N 1
ATOM 1299 C CA . GLY A 1 179 ? -13.278 4.024 15.134 1.00 84.56 179 GLY A CA 1
ATOM 1300 C C . GLY A 1 179 ? -14.176 3.652 16.318 1.00 84.56 179 GLY A C 1
ATOM 1301 O O . GLY A 1 179 ? -14.858 4.515 16.865 1.00 84.56 179 GLY A O 1
ATOM 1302 N N . LYS A 1 180 ? -14.120 2.391 16.775 1.00 86.94 180 LYS A N 1
ATOM 1303 C CA . LYS A 1 180 ? -14.863 1.930 17.958 1.00 86.94 180 LYS A CA 1
ATOM 1304 C C . LYS A 1 180 ? -14.432 2.693 19.214 1.00 86.94 180 LYS A C 1
ATOM 1306 O O . LYS A 1 180 ? -15.283 3.231 19.911 1.00 86.94 180 LYS A O 1
ATOM 1311 N N . ARG A 1 181 ? -13.120 2.810 19.449 1.00 87.19 181 ARG A N 1
ATOM 1312 C CA . ARG A 1 181 ? -12.564 3.565 20.585 1.00 87.19 181 ARG A CA 1
ATOM 1313 C C . ARG A 1 181 ? -12.986 5.035 20.553 1.00 87.19 181 ARG A C 1
ATOM 1315 O O . ARG A 1 181 ? -13.396 5.579 21.573 1.00 87.19 181 ARG A O 1
ATOM 1322 N N . CYS A 1 182 ? -12.936 5.676 19.384 1.00 90.06 182 CYS A N 1
ATOM 1323 C CA . CYS A 1 182 ? -13.407 7.051 19.220 1.00 90.06 182 CYS A CA 1
ATOM 1324 C C . CYS A 1 182 ? -14.901 7.182 19.545 1.00 90.06 182 CYS A C 1
ATOM 1326 O O . CYS A 1 182 ? -15.280 8.085 20.288 1.00 90.06 182 CYS A O 1
ATOM 1328 N N . ALA A 1 183 ? -15.740 6.273 19.040 1.00 92.88 183 ALA A N 1
ATOM 1329 C CA . ALA A 1 183 ? -17.175 6.273 19.317 1.00 92.88 183 ALA A CA 1
ATOM 1330 C C . ALA A 1 183 ? -17.476 6.093 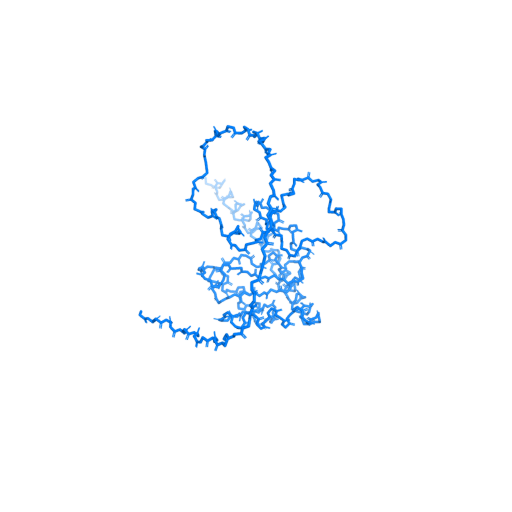20.815 1.00 92.88 183 ALA A C 1
ATOM 1332 O O . ALA A 1 183 ? -18.314 6.808 21.360 1.00 92.88 183 ALA A O 1
ATOM 1333 N N . GLU A 1 184 ? -16.760 5.196 21.497 1.00 94.25 184 GLU A N 1
ATOM 1334 C CA . GLU A 1 184 ? -16.889 4.979 22.943 1.00 94.25 184 GLU A CA 1
ATOM 1335 C C . GLU A 1 184 ? -16.523 6.236 23.745 1.00 94.25 184 GLU A C 1
ATOM 1337 O O . GLU A 1 184 ? -17.273 6.641 24.635 1.00 94.25 184 GLU A O 1
ATOM 1342 N N . ILE A 1 185 ? -15.414 6.898 23.399 1.00 94.81 185 ILE A N 1
ATOM 1343 C CA . ILE A 1 185 ? -14.990 8.150 24.044 1.00 94.81 185 ILE A CA 1
ATOM 1344 C C . ILE A 1 185 ? -16.036 9.250 23.828 1.00 94.81 185 ILE A C 1
ATOM 1346 O O . ILE A 1 185 ? -16.400 9.952 24.774 1.00 94.81 185 ILE A O 1
ATOM 1350 N N . LEU A 1 186 ? -16.546 9.398 22.602 1.00 95.62 186 LEU A N 1
ATOM 1351 C CA . LEU A 1 186 ? -17.579 10.386 22.288 1.00 95.62 186 LEU A CA 1
ATOM 1352 C C . LEU A 1 186 ? -18.870 10.112 23.068 1.00 95.62 186 LEU A C 1
ATOM 1354 O O . LEU A 1 186 ? -19.402 11.025 23.698 1.00 95.62 186 LEU A O 1
ATOM 1358 N N . ALA A 1 187 ? -19.331 8.859 23.106 1.00 95.94 187 ALA A N 1
ATOM 1359 C CA . ALA A 1 187 ? -20.520 8.463 23.858 1.00 95.94 187 ALA A CA 1
ATOM 1360 C C . ALA A 1 187 ? -20.376 8.753 25.363 1.00 95.94 187 ALA A C 1
ATOM 1362 O O . ALA A 1 187 ? -21.307 9.266 25.993 1.00 95.94 187 ALA A O 1
ATOM 1363 N N . GLN A 1 188 ? -19.196 8.492 25.938 1.00 95.56 188 GLN A N 1
ATOM 1364 C CA . GLN A 1 188 ? -18.896 8.834 27.331 1.00 95.56 188 GLN A CA 1
ATOM 1365 C C . GLN A 1 188 ? -18.953 10.345 27.576 1.00 95.56 188 GLN A C 1
ATOM 1367 O O . GLN A 1 188 ? -19.558 10.782 28.556 1.00 95.56 188 GLN A O 1
ATOM 1372 N N . LYS A 1 189 ? -18.354 11.155 26.694 1.00 95.44 189 LYS A N 1
ATOM 1373 C CA . LYS A 1 189 ? -18.332 12.620 26.830 1.00 95.44 189 LYS A CA 1
ATOM 1374 C C . LYS A 1 189 ? -19.722 13.238 26.702 1.00 95.44 189 LYS A C 1
ATOM 1376 O O . LYS A 1 189 ? -20.064 14.104 27.504 1.00 95.44 189 LYS A O 1
ATOM 1381 N N . ILE A 1 190 ? -20.535 12.750 25.766 1.00 95.94 190 ILE A N 1
ATOM 1382 C CA . ILE A 1 190 ? -21.935 13.170 25.613 1.00 95.94 190 ILE A CA 1
ATOM 1383 C C . ILE A 1 190 ? -22.723 12.837 26.887 1.00 95.94 190 ILE A C 1
ATOM 1385 O O . ILE A 1 190 ? -23.351 13.717 27.471 1.00 95.94 190 ILE A O 1
ATOM 1389 N N . SER A 1 191 ? -22.595 11.607 27.396 1.00 93.56 191 SER A N 1
ATOM 1390 C CA . SER A 1 191 ? -23.277 11.175 28.627 1.00 93.56 191 SER A CA 1
ATOM 1391 C C . SER A 1 191 ? -22.884 12.009 29.855 1.00 93.56 191 SER A C 1
ATOM 1393 O O . SER A 1 191 ? -23.705 12.244 30.740 1.00 93.56 191 SER A O 1
ATOM 1395 N N . GLN A 1 192 ? -21.624 12.447 29.945 1.00 91.88 192 GLN A N 1
ATOM 1396 C CA . GLN A 1 192 ? -21.150 13.330 31.018 1.00 91.88 192 GLN A CA 1
ATOM 1397 C C . GLN A 1 192 ? -21.754 14.734 30.904 1.00 91.88 192 GLN A C 1
ATOM 1399 O O . GLN A 1 192 ? -22.218 15.270 31.909 1.00 91.88 192 GLN A O 1
ATOM 1404 N N . ALA A 1 193 ? -21.788 15.305 29.697 1.00 88.81 193 ALA A N 1
ATOM 1405 C CA . ALA A 1 193 ? -22.359 16.628 29.456 1.00 88.81 193 ALA A CA 1
ATOM 1406 C C . ALA A 1 193 ? -23.856 16.675 29.809 1.00 88.81 193 ALA A C 1
ATOM 1408 O O . ALA A 1 193 ? -24.288 17.572 30.528 1.00 88.81 193 ALA A O 1
ATOM 1409 N N . GLU A 1 194 ? -24.628 15.658 29.412 1.00 89.25 194 GLU A N 1
ATOM 1410 C CA . GLU A 1 194 ? -26.061 15.574 29.728 1.00 89.25 194 GLU A CA 1
ATOM 1411 C C . GLU A 1 194 ? -26.350 15.509 31.234 1.00 89.25 194 GLU A C 1
ATOM 1413 O O . GLU A 1 194 ? -27.356 16.045 31.703 1.00 89.25 194 GLU A O 1
ATOM 1418 N N . ARG A 1 195 ? -25.474 14.862 32.013 1.00 84.56 195 ARG A N 1
ATOM 1419 C CA . ARG A 1 195 ? -25.615 14.781 33.476 1.00 84.56 195 ARG A CA 1
ATOM 1420 C C . ARG A 1 195 ? -25.390 16.131 34.148 1.00 84.56 195 ARG A C 1
ATOM 1422 O O . ARG A 1 195 ? -26.114 16.444 35.086 1.00 84.56 195 ARG A O 1
ATOM 1429 N N . VAL A 1 196 ? -24.433 16.920 33.658 1.00 83.62 196 VAL A N 1
ATOM 1430 C CA . VAL A 1 196 ? -24.150 18.267 34.177 1.00 83.62 196 VAL A CA 1
ATOM 1431 C C . VAL A 1 196 ? -25.312 19.212 33.866 1.00 83.62 196 VAL A C 1
ATOM 1433 O O . VAL A 1 196 ? -25.795 19.901 34.760 1.00 83.62 196 VAL A O 1
ATOM 1436 N N . THR A 1 197 ? -25.834 19.180 32.637 1.00 78.44 197 THR A N 1
ATOM 1437 C CA . THR A 1 197 ? -26.953 20.041 32.219 1.00 78.44 197 THR A CA 1
ATOM 1438 C C . THR A 1 197 ? -28.266 19.727 32.944 1.00 78.44 197 THR A C 1
ATOM 1440 O O . THR A 1 197 ? -29.073 20.623 33.131 1.00 78.44 197 THR A O 1
ATOM 1443 N N . ARG A 1 198 ? -28.502 18.483 33.387 1.00 73.38 198 ARG A N 1
ATOM 1444 C CA . ARG A 1 198 ? -29.704 18.126 34.176 1.00 73.38 198 ARG A CA 1
ATOM 1445 C C . ARG A 1 198 ? -29.603 18.458 35.669 1.00 73.38 198 ARG A C 1
ATOM 1447 O O . ARG A 1 198 ? -30.588 18.295 36.382 1.00 73.38 198 ARG A O 1
ATOM 1454 N N . GLN A 1 199 ? -28.423 18.841 36.154 1.00 62.91 199 GLN A N 1
ATOM 1455 C CA . GLN A 1 199 ? -28.178 19.192 37.559 1.00 62.91 199 GLN A CA 1
ATOM 1456 C C . GLN A 1 199 ? -28.117 20.709 37.802 1.00 62.91 199 GLN A C 1
ATOM 1458 O O . GLN A 1 199 ? -27.961 21.119 38.951 1.00 62.91 199 GLN A O 1
ATOM 1463 N N . THR A 1 200 ? -28.231 21.520 36.745 1.00 53.12 200 THR A N 1
ATOM 1464 C CA . THR A 1 200 ? -28.318 22.992 36.795 1.00 53.12 200 THR A CA 1
ATOM 1465 C C . THR A 1 200 ? -29.742 23.440 36.513 1.00 53.12 200 THR A C 1
ATOM 1467 O O . THR A 1 200 ? -30.155 24.445 37.129 1.00 53.12 200 THR A O 1
#

Sequence (200 aa):
MGKWSGRVAGGEHPSGGGEDSGGDGGEADQETSTTATDAGAKACGANWLDHAGVGRHGIAGGETFGGRSGPDILLVDSTGELRDLYPACELVFIGKTVTGTGGQNFLEAARHGRAIVAGPHMENFMTLRREFEEAQAIRVAGSATELEGEVDRLLENQEERSCLGRRALECFQGHLGAGKRCAEILAQKISQAERVTRQT

pLDDT: mean 73.83, std 26.23, range [25.12, 98.38]

Secondary structure (DSSP, 8-state):
-------------------------------------------SS-SHHHHTT-------TT----SS---S-----SSSTHHHHTTT-SEEEETHHHHSSS----HHHHHTT-EEEE-S--GGGHHHHHHHHHTT-SEE-SSHHHHHHHHHHHHH-HHHHHHHHHHHHHHHHHTTTHHHHHHHHHHHHHHHHHHHHTT-